Protein AF-0000000073390635 (afdb_homodimer)

Radius of gyration: 21.92 Å; Cα contacts (8 Å, |Δi|>4): 465; chains: 2; bounding box: 68×62×37 Å

Nearest PDB structures (foldseek):
  2im8-assembly2_B  TM=3.979E-01  e=4.692E+00  Bacillus subtilis

Organism: Paracidovorax avenae (strain ATCC 19860 / DSM 7227 / CCUG 15838 / JCM 20985 / LMG 2117 / NCPPB 1011) (NCBI:txid643561)

Structure (mmCIF, N/CA/C/O backbone):
data_AF-0000000073390635-model_v1
#
loop_
_entity.id
_entity.type
_entity.pdbx_description
1 polymer 'Uncharacterized protein'
#
loop_
_atom_site.group_PDB
_atom_site.id
_atom_site.type_symbol
_atom_site.label_atom_id
_atom_site.label_alt_id
_atom_site.label_comp_id
_atom_site.label_asym_id
_atom_site.label_entity_id
_atom_site.label_seq_id
_atom_site.pdbx_PDB_ins_code
_atom_site.Cartn_x
_atom_site.Cartn_y
_atom_site.Cartn_z
_atom_site.occupancy
_atom_site.B_iso_or_equiv
_atom_site.auth_seq_id
_atom_site.auth_comp_id
_atom_site.auth_asym_id
_atom_site.auth_atom_id
_atom_site.pdbx_PDB_model_num
ATOM 1 N N . MET A 1 1 ? 14.531 24.469 -9.617 1 40.81 1 MET A N 1
ATOM 2 C CA . MET A 1 1 ? 14.922 25.719 -8.977 1 40.81 1 MET A CA 1
ATOM 3 C C . MET A 1 1 ? 13.867 26.188 -7.98 1 40.81 1 MET A C 1
ATOM 5 O O . MET A 1 1 ? 12.664 26.062 -8.242 1 40.81 1 MET A O 1
ATOM 9 N N . PRO A 1 2 ? 14.242 26.344 -6.695 1 51.72 2 PRO A N 1
ATOM 10 C CA . PRO A 1 2 ? 13.203 26.844 -5.789 1 51.72 2 PRO A CA 1
ATOM 11 C C . PRO A 1 2 ? 12.469 28.062 -6.355 1 51.72 2 PRO A C 1
ATOM 13 O O . PRO A 1 2 ? 13.008 28.766 -7.207 1 51.72 2 PRO A O 1
ATOM 16 N N . PRO A 1 3 ? 11.297 28.078 -6.262 1 53.25 3 PRO A N 1
ATOM 17 C CA . PRO A 1 3 ? 10.711 29.359 -6.645 1 53.25 3 PRO A CA 1
ATOM 18 C C . PRO A 1 3 ? 11.539 30.562 -6.172 1 53.25 3 PRO A C 1
ATOM 20 O O . PRO A 1 3 ? 12.219 30.469 -5.148 1 53.25 3 PRO A O 1
ATOM 23 N N . PRO A 1 4 ? 11.906 31.453 -6.941 1 57.09 4 PRO A N 1
ATOM 24 C CA . PRO A 1 4 ? 12.789 32.625 -6.742 1 57.09 4 PRO A CA 1
ATOM 25 C C . PRO A 1 4 ? 12.703 33.188 -5.328 1 57.09 4 PRO A C 1
ATOM 27 O O . PRO A 1 4 ? 13.68 33.75 -4.828 1 57.09 4 PRO A O 1
ATOM 30 N N . GLY A 1 5 ? 11.625 32.938 -4.59 1 57.81 5 GLY A N 1
ATOM 31 C CA . GLY A 1 5 ? 11.445 33.594 -3.299 1 57.81 5 GLY A CA 1
ATOM 32 C C . GLY A 1 5 ? 11.781 32.688 -2.129 1 57.81 5 GLY A C 1
ATOM 33 O O . GLY A 1 5 ? 11.727 33.125 -0.974 1 57.81 5 GLY A O 1
ATOM 34 N N . GLN A 1 6 ? 12.109 31.484 -2.439 1 71.56 6 GLN A N 1
ATOM 35 C CA . GLN A 1 6 ? 12.312 30.672 -1.244 1 71.56 6 GLN A CA 1
ATOM 36 C C . GLN A 1 6 ? 13.797 30.578 -0.886 1 71.56 6 GLN A C 1
ATOM 38 O O . GLN A 1 6 ? 14.633 30.312 -1.751 1 71.56 6 GLN A O 1
ATOM 43 N N . SER A 1 7 ? 14.219 31.188 0.222 1 88.88 7 SER A N 1
ATOM 44 C CA . SER A 1 7 ? 15.57 31.141 0.772 1 88.88 7 SER A CA 1
ATOM 45 C C . SER A 1 7 ? 16.078 29.703 0.879 1 88.88 7 SER A C 1
ATOM 47 O O . SER A 1 7 ? 15.289 28.781 1.116 1 88.88 7 SER A O 1
ATOM 49 N N . MET A 1 8 ? 17.391 29.5 0.38 1 92.69 8 MET A N 1
ATOM 50 C CA . MET A 1 8 ? 18.031 28.188 0.453 1 92.69 8 MET A CA 1
ATOM 51 C C . MET A 1 8 ? 18.891 28.078 1.706 1 92.69 8 MET A C 1
ATOM 53 O O . MET A 1 8 ? 19.547 29.031 2.107 1 92.69 8 MET A O 1
ATOM 57 N N . GLU A 1 9 ? 18.875 26.938 2.406 1 94.94 9 GLU A N 1
ATOM 58 C CA . GLU A 1 9 ? 19.641 26.656 3.617 1 94.94 9 GLU A CA 1
ATOM 59 C C . GLU A 1 9 ? 20.625 25.516 3.393 1 94.94 9 GLU A C 1
ATOM 61 O O . GLU A 1 9 ? 20.312 24.531 2.719 1 94.94 9 GLU A O 1
ATOM 66 N N . PRO A 1 10 ? 21.844 25.734 3.936 1 94.56 10 PRO A N 1
ATOM 67 C CA . PRO A 1 10 ? 22.812 24.641 3.828 1 94.56 10 PRO A CA 1
ATOM 68 C C . PRO A 1 10 ? 22.484 23.453 4.742 1 94.56 10 PRO A C 1
ATOM 70 O O . PRO A 1 10 ? 22.141 23.656 5.91 1 94.56 10 PRO A O 1
ATOM 73 N N . LEU A 1 11 ? 22.453 22.266 4.203 1 95.62 11 LEU A N 1
ATOM 74 C CA . LEU A 1 11 ? 22.312 21 4.926 1 95.62 11 LEU A CA 1
ATOM 75 C C . LEU A 1 11 ? 23.516 20.094 4.684 1 95.62 11 LEU A C 1
ATOM 77 O O . LEU A 1 11 ? 23.906 19.875 3.535 1 95.62 11 LEU A O 1
ATOM 81 N N . SER A 1 12 ? 24.188 19.672 5.805 1 94.5 12 SER A N 1
ATOM 82 C CA . SER A 1 12 ? 25.359 18.812 5.676 1 94.5 12 SER A CA 1
ATOM 83 C C . SER A 1 12 ? 25.297 17.641 6.664 1 94.5 12 SER A C 1
ATOM 85 O O . SER A 1 12 ? 24.75 17.781 7.758 1 94.5 12 SER A O 1
ATOM 87 N N . ALA A 1 13 ? 25.734 16.547 6.176 1 95 13 ALA A N 1
ATOM 88 C CA . ALA A 1 13 ? 25.812 15.359 7.023 1 95 13 ALA A CA 1
ATOM 89 C C . ALA A 1 13 ? 26.922 14.43 6.555 1 95 13 ALA A C 1
ATOM 91 O O . ALA A 1 13 ? 27.312 14.453 5.383 1 95 13 ALA A O 1
ATOM 92 N N . ARG A 1 14 ? 27.594 13.781 7.574 1 93.94 14 ARG A N 1
ATOM 93 C CA . ARG A 1 14 ? 28.453 12.664 7.219 1 93.94 14 ARG A CA 1
ATOM 94 C C . ARG A 1 14 ? 27.672 11.352 7.199 1 93.94 14 ARG A C 1
ATOM 96 O O . ARG A 1 14 ? 26.969 11.031 8.156 1 93.94 14 ARG A O 1
ATOM 103 N N . ILE A 1 15 ? 27.734 10.68 5.984 1 94.62 15 ILE A N 1
ATOM 104 C CA . ILE A 1 15 ? 26.984 9.438 5.844 1 94.62 15 ILE A CA 1
ATOM 105 C C . ILE A 1 15 ? 27.938 8.297 5.488 1 94.62 15 ILE A C 1
ATOM 107 O O . ILE A 1 15 ? 29.031 8.531 4.973 1 94.62 15 ILE A O 1
ATOM 111 N N . PRO A 1 16 ? 27.562 7.105 5.844 1 92.88 16 PRO A N 1
ATOM 112 C CA . PRO A 1 16 ? 28.406 5.965 5.457 1 92.88 16 PRO A CA 1
ATOM 113 C C . PRO A 1 16 ? 28.719 5.941 3.963 1 92.88 16 PRO A C 1
ATOM 115 O O . PRO A 1 16 ? 27.844 6.262 3.143 1 92.88 16 PRO A O 1
ATOM 118 N N . SER A 1 17 ? 29.938 5.449 3.576 1 94 17 SER A N 1
ATOM 119 C CA . SER A 1 17 ? 30.422 5.453 2.197 1 94 17 SER A CA 1
ATOM 120 C C . SER A 1 17 ? 29.5 4.629 1.295 1 94 17 SER A C 1
ATOM 122 O O . SER A 1 17 ? 29.281 4.988 0.139 1 94 17 SER A O 1
ATOM 124 N N . ASP A 1 18 ? 29.062 3.58 1.82 1 92.06 18 ASP A N 1
ATOM 125 C CA . ASP A 1 18 ? 28.188 2.729 1.015 1 92.06 18 ASP A CA 1
ATOM 126 C C . ASP A 1 18 ? 26.875 3.43 0.702 1 92.06 18 ASP A C 1
ATOM 128 O O . ASP A 1 18 ? 26.312 3.271 -0.39 1 92.06 18 ASP A O 1
ATOM 132 N N . LEU A 1 19 ? 26.391 4.242 1.611 1 92.44 19 LEU A N 1
ATOM 133 C CA . LEU A 1 19 ? 25.156 5.012 1.404 1 92.44 19 LEU A CA 1
ATOM 134 C C . LEU A 1 19 ? 25.391 6.129 0.392 1 92.44 19 LEU A C 1
ATOM 136 O O . LEU A 1 19 ? 24.531 6.379 -0.459 1 92.44 19 LEU A O 1
ATOM 140 N N . TYR A 1 20 ? 26.547 6.684 0.54 1 94.38 20 TYR A N 1
ATOM 141 C CA . TYR A 1 20 ? 26.922 7.734 -0.402 1 94.38 20 TYR A CA 1
ATOM 142 C C . TYR A 1 20 ? 26.969 7.199 -1.828 1 94.38 20 TYR A C 1
ATOM 144 O O . TYR A 1 20 ? 26.422 7.816 -2.746 1 94.38 20 TYR A O 1
ATOM 152 N N . LEU A 1 21 ? 27.562 6.059 -2.004 1 93.94 21 LEU A N 1
ATOM 153 C CA . LEU A 1 21 ? 27.672 5.434 -3.314 1 93.94 21 LEU A CA 1
ATOM 154 C C . LEU A 1 21 ? 26.312 4.992 -3.836 1 93.94 21 LEU A C 1
ATOM 156 O O . LEU A 1 21 ? 26.031 5.129 -5.027 1 93.94 21 LEU A O 1
ATOM 160 N N . TRP A 1 22 ? 25.531 4.465 -2.949 1 92.94 22 TRP A N 1
ATOM 161 C CA . TRP A 1 22 ? 24.172 4.059 -3.312 1 92.94 22 TRP A CA 1
ATOM 162 C C . TRP A 1 22 ? 23.375 5.238 -3.848 1 92.94 22 TRP A C 1
ATOM 164 O O . TRP A 1 22 ? 22.734 5.141 -4.898 1 92.94 22 TRP A O 1
ATOM 174 N N . LEU A 1 23 ? 23.438 6.375 -3.15 1 93.69 23 LEU A N 1
ATOM 175 C CA . LEU A 1 23 ? 22.734 7.578 -3.572 1 93.69 23 LEU A CA 1
ATOM 176 C C . LEU A 1 23 ? 23.219 8.031 -4.949 1 93.69 23 LEU A C 1
ATOM 178 O O . LEU A 1 23 ? 22.406 8.438 -5.789 1 93.69 23 LEU A O 1
ATOM 182 N N . ALA A 1 24 ? 24.5 7.875 -5.176 1 93.88 24 ALA A N 1
ATOM 183 C CA . ALA A 1 24 ? 25.094 8.289 -6.445 1 93.88 24 ALA A CA 1
ATOM 184 C C . ALA A 1 24 ? 24.547 7.461 -7.605 1 93.88 24 ALA A C 1
ATOM 186 O O . ALA A 1 24 ? 24.422 7.961 -8.727 1 93.88 24 ALA A O 1
ATOM 187 N N . ARG A 1 25 ? 24.188 6.266 -7.289 1 91.56 25 ARG A N 1
ATOM 188 C CA . ARG A 1 25 ? 23.766 5.344 -8.336 1 91.56 25 ARG A CA 1
ATOM 189 C C . ARG A 1 25 ? 22.25 5.363 -8.5 1 91.56 25 ARG A C 1
ATOM 191 O O . ARG A 1 25 ? 21.719 4.836 -9.484 1 91.56 25 ARG A O 1
ATOM 198 N N . LEU A 1 26 ? 21.594 5.891 -7.531 1 87.75 26 LEU A N 1
ATOM 199 C CA . LEU A 1 26 ? 20.141 5.906 -7.555 1 87.75 26 LEU A CA 1
ATOM 200 C C . LEU A 1 26 ? 19.625 6.812 -8.672 1 87.75 26 LEU A C 1
ATOM 202 O O . LEU A 1 26 ? 19.984 7.988 -8.734 1 87.75 26 LEU A O 1
ATOM 206 N N . PRO A 1 27 ? 18.875 6.23 -9.578 1 83.62 27 PRO A N 1
ATOM 207 C CA . PRO A 1 27 ? 18.25 7.102 -10.578 1 83.62 27 PRO A CA 1
ATOM 208 C C . PRO A 1 27 ? 17.141 7.961 -9.992 1 83.62 27 PRO A C 1
ATOM 210 O O . PRO A 1 27 ? 16.188 7.434 -9.398 1 83.62 27 PRO A O 1
ATOM 213 N N . VAL A 1 28 ? 17.281 9.234 -10 1 83.75 28 VAL A N 1
ATOM 214 C CA . VAL A 1 28 ? 16.266 10.195 -9.562 1 83.75 28 VAL A CA 1
ATOM 215 C C . VAL A 1 28 ? 15.992 11.203 -10.68 1 83.75 28 VAL A C 1
ATOM 217 O O . VAL A 1 28 ? 16.906 11.883 -11.148 1 83.75 28 VAL A O 1
ATOM 220 N N . GLU A 1 29 ? 14.742 11.164 -11.094 1 77.06 29 GLU A N 1
ATOM 221 C CA . GLU A 1 29 ? 14.367 12.07 -12.172 1 77.06 29 GLU A CA 1
ATOM 222 C C . GLU A 1 29 ? 14.68 13.516 -11.812 1 77.06 29 GLU A C 1
ATOM 224 O O . GLU A 1 29 ? 14.32 13.984 -10.727 1 77.06 29 GLU A O 1
ATOM 229 N N . GLY A 1 30 ? 15.422 14.266 -12.656 1 79.31 30 GLY A N 1
ATOM 230 C CA . GLY A 1 30 ? 15.719 15.672 -12.469 1 79.31 30 GLY A CA 1
ATOM 231 C C . GLY A 1 30 ? 16.938 15.914 -11.609 1 79.31 30 GLY A C 1
ATOM 232 O O . GLY A 1 30 ? 17.219 17.047 -11.219 1 79.31 30 GLY A O 1
ATOM 233 N N . ALA A 1 31 ? 17.641 14.805 -11.242 1 89.44 31 ALA A N 1
ATOM 234 C CA . ALA A 1 31 ? 18.781 14.977 -10.359 1 89.44 31 ALA A CA 1
ATOM 235 C C . ALA A 1 31 ? 19.969 14.125 -10.828 1 89.44 31 ALA A C 1
ATOM 237 O O . ALA A 1 31 ? 19.797 12.945 -11.133 1 89.44 31 ALA A O 1
ATOM 238 N N . THR A 1 32 ? 21.172 14.734 -10.875 1 90.5 32 THR A N 1
ATOM 239 C CA . THR A 1 32 ? 22.359 14.016 -11.305 1 90.5 32 THR A CA 1
ATOM 240 C C . THR A 1 32 ? 23.375 13.906 -10.164 1 90.5 32 THR A C 1
ATOM 242 O O . THR A 1 32 ? 23.984 12.852 -9.961 1 90.5 32 THR A O 1
ATOM 245 N N . THR A 1 33 ? 23.531 14.992 -9.398 1 93.75 33 THR A N 1
ATOM 246 C CA . THR A 1 33 ? 24.484 14.977 -8.289 1 93.75 33 THR A CA 1
ATOM 247 C C . THR A 1 33 ? 23.828 14.461 -7.016 1 93.75 33 THR A C 1
ATOM 249 O O . THR A 1 33 ? 22.594 14.484 -6.895 1 93.75 33 THR A O 1
ATOM 252 N N . ASN A 1 34 ? 24.625 14.008 -6.129 1 94.5 34 ASN A N 1
ATOM 253 C CA . ASN A 1 34 ? 24.094 13.555 -4.844 1 94.5 34 ASN A CA 1
ATOM 254 C C . ASN A 1 34 ? 23.359 14.68 -4.121 1 94.5 34 ASN A C 1
ATOM 256 O O . ASN A 1 34 ? 22.359 14.438 -3.443 1 94.5 34 ASN A O 1
ATOM 260 N N . SER A 1 35 ? 23.828 15.906 -4.281 1 92.88 35 SER A N 1
ATOM 261 C CA . SER A 1 35 ? 23.172 17.062 -3.668 1 92.88 35 SER A CA 1
ATOM 262 C C . SER A 1 35 ? 21.781 17.297 -4.27 1 92.88 35 SER A C 1
ATOM 264 O O . SER A 1 35 ? 20.828 17.562 -3.545 1 92.88 35 SER A O 1
ATOM 266 N N . ASP A 1 36 ? 21.688 17.125 -5.559 1 93.44 36 ASP A N 1
ATOM 267 C CA . ASP A 1 36 ? 20.406 17.25 -6.246 1 93.44 36 ASP A CA 1
ATOM 268 C C . ASP A 1 36 ? 19.438 16.141 -5.848 1 93.44 36 ASP A C 1
ATOM 270 O O . ASP A 1 36 ? 18.266 16.391 -5.594 1 93.44 36 ASP A O 1
ATOM 274 N N . LYS A 1 37 ? 19.984 14.922 -5.789 1 93.69 37 LYS A N 1
ATOM 275 C CA . LYS A 1 37 ? 19.156 13.773 -5.422 1 93.69 37 LYS A CA 1
ATOM 276 C C . LYS A 1 37 ? 18.609 13.922 -4.008 1 93.69 37 LYS A C 1
ATOM 278 O O . LYS A 1 37 ? 17.438 13.625 -3.758 1 93.69 37 LYS A O 1
ATOM 283 N N . LEU A 1 38 ? 19.375 14.414 -3.191 1 93.44 38 LEU A N 1
ATOM 284 C CA . LEU A 1 38 ? 18.953 14.641 -1.812 1 93.44 38 LEU A CA 1
ATOM 285 C C . LEU A 1 38 ? 17.797 15.641 -1.753 1 93.44 38 LEU A C 1
ATOM 287 O O . LEU A 1 38 ? 16.812 15.414 -1.063 1 93.44 38 LEU A O 1
ATOM 291 N N . ARG A 1 39 ? 17.953 16.766 -2.451 1 91 39 ARG A N 1
ATOM 292 C CA . ARG A 1 39 ? 16.922 17.797 -2.477 1 91 39 ARG A CA 1
ATOM 293 C C . ARG A 1 39 ? 15.602 17.234 -2.982 1 91 39 ARG A C 1
ATOM 295 O O . ARG A 1 39 ? 14.555 17.453 -2.367 1 91 39 ARG A O 1
ATOM 302 N N . VAL A 1 40 ? 15.68 16.469 -4.012 1 88.25 40 VAL A N 1
ATOM 303 C CA . VAL A 1 40 ? 14.469 15.898 -4.602 1 88.25 40 VAL A CA 1
ATOM 304 C C . VAL A 1 40 ? 13.852 14.891 -3.639 1 88.25 40 VAL A C 1
ATOM 306 O O . VAL A 1 40 ? 12.641 14.922 -3.393 1 88.25 40 VAL A O 1
ATOM 309 N N . LEU A 1 41 ? 14.664 14.008 -3.006 1 88.38 41 LEU A N 1
ATOM 310 C CA . LEU A 1 41 ? 14.18 12.961 -2.111 1 88.38 41 LEU A CA 1
ATOM 311 C C . LEU A 1 41 ? 13.562 13.562 -0.856 1 88.38 41 LEU A C 1
ATOM 313 O O . LEU A 1 41 ? 12.508 13.109 -0.401 1 88.38 41 LEU A O 1
ATOM 317 N N . LEU A 1 42 ? 14.188 14.602 -0.356 1 90.56 42 LEU A N 1
ATOM 318 C CA . LEU A 1 42 ? 13.641 15.258 0.826 1 90.56 42 LEU A CA 1
ATOM 319 C C . LEU A 1 42 ? 12.328 15.969 0.495 1 90.56 42 LEU A C 1
ATOM 321 O O . LEU A 1 42 ? 11.398 15.961 1.297 1 90.56 42 LEU A O 1
ATOM 325 N N . GLY A 1 43 ? 12.344 16.625 -0.65 1 85.94 43 GLY A N 1
ATOM 326 C CA . GLY A 1 43 ? 11.109 17.234 -1.093 1 85.94 43 GLY A CA 1
ATOM 327 C C . GLY A 1 43 ? 9.961 16.25 -1.229 1 85.94 43 GLY A C 1
ATOM 328 O O . GLY A 1 43 ? 8.836 16.547 -0.817 1 85.94 43 GLY A O 1
ATOM 329 N N . GLN A 1 44 ? 10.281 15.086 -1.776 1 80.25 44 GLN A N 1
ATOM 330 C CA . GLN A 1 44 ? 9.281 14.031 -1.92 1 80.25 44 GLN A CA 1
ATOM 331 C C . GLN A 1 44 ? 8.805 13.539 -0.557 1 80.25 44 GLN A C 1
ATOM 333 O O . GLN A 1 44 ? 7.613 13.328 -0.346 1 80.25 44 GLN A O 1
ATOM 338 N N . LEU A 1 45 ? 9.711 13.375 0.266 1 83.12 45 LEU A N 1
ATOM 339 C CA . LEU A 1 45 ? 9.383 12.906 1.609 1 83.12 45 LEU A CA 1
ATOM 340 C C . LEU A 1 45 ? 8.477 13.906 2.324 1 83.12 45 LEU A C 1
ATOM 342 O O . LEU A 1 45 ? 7.512 13.516 2.986 1 83.12 45 LEU A O 1
ATOM 346 N N . LYS A 1 46 ? 8.75 15.164 2.168 1 83 46 LYS A N 1
ATOM 347 C CA . LYS A 1 46 ? 7.922 16.203 2.777 1 83 46 LYS A CA 1
ATOM 348 C C . LYS A 1 46 ? 6.5 16.172 2.215 1 83 46 LYS A C 1
ATOM 350 O O . LYS A 1 46 ? 5.527 16.25 2.969 1 83 46 LYS A O 1
ATOM 355 N N . ARG A 1 47 ? 6.441 16.078 0.959 1 78.38 47 ARG A N 1
ATOM 356 C CA . ARG A 1 47 ? 5.129 16.047 0.324 1 78.38 47 ARG A CA 1
ATOM 357 C C . ARG A 1 47 ? 4.324 14.836 0.808 1 78.38 47 ARG A C 1
ATOM 359 O O . ARG A 1 47 ? 3.115 14.945 1.027 1 78.38 47 ARG A O 1
ATOM 366 N N . GLN A 1 48 ? 5.02 13.789 0.917 1 73.62 48 GLN A N 1
ATOM 367 C CA . GLN A 1 48 ? 4.371 12.586 1.424 1 73.62 48 GLN A CA 1
ATOM 368 C C . GLN A 1 48 ? 3.867 12.789 2.85 1 73.62 48 GLN A C 1
ATOM 370 O O . GLN A 1 48 ? 2.738 12.422 3.174 1 73.62 48 GLN A O 1
ATOM 375 N N . HIS A 1 49 ? 4.688 13.312 3.604 1 74.25 49 HIS A N 1
ATOM 376 C CA . HIS A 1 49 ? 4.355 13.508 5.008 1 74.25 49 HIS A CA 1
ATOM 377 C C . HIS A 1 49 ? 3.234 14.531 5.172 1 74.25 49 HIS A C 1
ATOM 379 O O . HIS A 1 49 ? 2.355 14.367 6.02 1 74.25 49 HIS A O 1
ATOM 385 N N . ASP A 1 50 ? 3.273 15.539 4.383 1 73.88 50 ASP A N 1
ATOM 386 C CA . ASP A 1 50 ? 2.312 16.625 4.535 1 73.88 50 ASP A CA 1
ATOM 387 C C . ASP A 1 50 ? 0.996 16.297 3.836 1 73.88 50 ASP A C 1
ATOM 389 O O . ASP A 1 50 ? 0.022 17.047 3.951 1 73.88 50 ASP A O 1
ATOM 393 N N . GLY A 1 51 ? 0.958 15.117 3.34 1 67.12 51 GLY A N 1
ATOM 394 C CA . GLY A 1 51 ? -0.257 14.766 2.621 1 67.12 51 GLY A CA 1
ATOM 395 C C . GLY A 1 51 ? -0.505 15.648 1.41 1 67.12 51 GLY A C 1
ATOM 396 O O . GLY A 1 51 ? -1.647 15.805 0.971 1 67.12 51 GLY A O 1
ATOM 397 N N . GLY A 1 52 ? 0.362 16.297 0.99 1 69.38 52 GLY A N 1
ATOM 398 C CA . GLY A 1 52 ? 0.183 17.281 -0.065 1 69.38 52 GLY A CA 1
ATOM 399 C C . GLY A 1 52 ? 0.3 16.688 -1.457 1 69.38 52 GLY A C 1
ATOM 400 O O . GLY A 1 52 ? 0.414 17.422 -2.441 1 69.38 52 GLY A O 1
ATOM 401 N N . MET A 1 53 ? 0.124 15.469 -1.467 1 79.75 53 MET A N 1
ATOM 402 C CA . MET A 1 53 ? 0.218 14.883 -2.801 1 79.75 53 MET A CA 1
ATOM 403 C C . MET A 1 53 ? -1.166 14.695 -3.414 1 79.75 53 MET A C 1
ATOM 405 O O . MET A 1 53 ? -2.07 14.164 -2.77 1 79.75 53 MET A O 1
ATOM 409 N N . ASP A 1 54 ? -1.316 15.312 -4.648 1 87.5 54 ASP A N 1
ATOM 410 C CA . ASP A 1 54 ? -2.514 14.914 -5.387 1 87.5 54 ASP A CA 1
ATOM 411 C C . ASP A 1 54 ? -2.424 13.461 -5.836 1 87.5 54 ASP A C 1
ATOM 413 O O . ASP A 1 54 ? -1.378 12.828 -5.695 1 87.5 54 ASP A O 1
ATOM 417 N N . TYR A 1 55 ? -3.537 12.961 -6.328 1 91.94 55 TYR A N 1
ATOM 418 C CA . TYR A 1 55 ? -3.598 11.523 -6.582 1 91.94 55 TYR A CA 1
ATOM 419 C C . TYR A 1 55 ? -2.568 11.117 -7.629 1 91.94 55 TYR A C 1
ATOM 421 O O . TYR A 1 55 ? -1.815 10.156 -7.426 1 91.94 55 TYR A O 1
ATOM 429 N N . PRO A 1 56 ? -2.4 11.797 -8.781 1 92.06 56 PRO A N 1
ATOM 430 C CA . PRO A 1 56 ? -1.405 11.383 -9.773 1 92.06 56 PRO A CA 1
ATOM 431 C C . PRO A 1 56 ? 0.014 11.359 -9.211 1 92.06 56 PRO A C 1
ATOM 433 O O . PRO A 1 56 ? 0.771 10.422 -9.477 1 92.06 56 PRO A O 1
ATOM 436 N N . THR A 1 57 ? 0.351 12.312 -8.43 1 86.56 57 THR A N 1
ATOM 437 C CA . THR A 1 57 ? 1.669 12.367 -7.809 1 86.56 57 THR A CA 1
ATOM 438 C C . THR A 1 57 ? 1.847 11.227 -6.809 1 86.56 57 THR A C 1
ATOM 440 O O . THR A 1 57 ? 2.887 10.57 -6.793 1 86.56 57 THR A O 1
ATOM 443 N N . ALA A 1 58 ? 0.775 11.023 -5.949 1 90.62 58 ALA A N 1
ATOM 444 C CA . ALA A 1 58 ? 0.804 9.93 -4.977 1 90.62 58 ALA A CA 1
ATOM 445 C C . ALA A 1 58 ? 0.947 8.578 -5.672 1 90.62 58 ALA A C 1
ATOM 447 O O . ALA A 1 58 ? 1.672 7.703 -5.195 1 90.62 58 ALA A O 1
ATOM 448 N N . HIS A 1 59 ? 0.293 8.461 -6.82 1 93.31 59 HIS A N 1
ATOM 449 C CA . HIS A 1 59 ? 0.35 7.199 -7.547 1 93.31 59 HIS A CA 1
ATOM 450 C C . HIS A 1 59 ? 1.74 6.961 -8.125 1 93.31 59 HIS A C 1
ATOM 452 O O . HIS A 1 59 ? 2.262 5.844 -8.055 1 93.31 59 HIS A O 1
ATOM 458 N N . ALA A 1 60 ? 2.35 7.949 -8.672 1 86.94 60 ALA A N 1
ATOM 459 C CA . ALA A 1 60 ? 3.719 7.832 -9.172 1 86.94 60 ALA A CA 1
ATOM 460 C C . ALA A 1 60 ? 4.68 7.465 -8.039 1 86.94 60 ALA A C 1
ATOM 462 O O . ALA A 1 60 ? 5.551 6.609 -8.219 1 86.94 60 ALA A O 1
ATOM 463 N N . TRP A 1 61 ? 4.523 8.102 -6.949 1 84.25 61 TRP A N 1
ATOM 464 C CA . TRP A 1 61 ? 5.332 7.816 -5.77 1 84.25 61 TRP A CA 1
ATOM 465 C C . TRP A 1 61 ? 5.145 6.371 -5.312 1 84.25 61 TRP A C 1
ATOM 467 O O . TRP A 1 61 ? 6.121 5.676 -5.02 1 84.25 61 TRP A O 1
ATOM 477 N N . ALA A 1 62 ? 3.857 5.938 -5.215 1 90.75 62 ALA A N 1
ATOM 478 C CA . ALA A 1 62 ? 3.549 4.562 -4.828 1 90.75 62 ALA A CA 1
ATOM 479 C C . ALA A 1 62 ? 4.168 3.568 -5.805 1 90.75 62 ALA A C 1
ATOM 481 O O . ALA A 1 62 ? 4.637 2.5 -5.402 1 90.75 62 ALA A O 1
ATOM 482 N N . ARG A 1 63 ? 4.152 3.934 -7.059 1 90.75 63 ARG A N 1
ATOM 483 C CA . ARG A 1 63 ? 4.793 3.086 -8.062 1 90.75 63 ARG A CA 1
ATOM 484 C C . ARG A 1 63 ? 6.289 2.967 -7.797 1 90.75 63 ARG A C 1
ATOM 486 O O . ARG A 1 63 ? 6.871 1.89 -7.957 1 90.75 63 ARG A O 1
ATOM 493 N N . ASP A 1 64 ? 6.859 4.02 -7.406 1 83.25 64 ASP A N 1
ATOM 494 C CA . ASP A 1 64 ? 8.281 4.004 -7.086 1 83.25 64 ASP A CA 1
ATOM 495 C C . ASP A 1 64 ? 8.562 3.115 -5.879 1 83.25 64 ASP A C 1
ATOM 497 O O . ASP A 1 64 ? 9.547 2.371 -5.863 1 83.25 64 ASP A O 1
ATOM 501 N N . ILE A 1 65 ? 7.719 3.215 -4.922 1 84.81 65 ILE A N 1
ATOM 502 C CA . ILE A 1 65 ? 7.867 2.441 -3.691 1 84.81 65 ILE A CA 1
ATOM 503 C C . ILE A 1 65 ? 7.812 0.949 -4.012 1 84.81 65 ILE A C 1
ATOM 505 O O . ILE A 1 65 ? 8.578 0.16 -3.451 1 84.81 65 ILE A O 1
ATOM 509 N N . THR A 1 66 ? 6.957 0.587 -4.965 1 90.5 66 THR A N 1
ATOM 510 C CA . THR A 1 66 ? 6.742 -0.829 -5.238 1 90.5 66 THR A CA 1
ATOM 511 C C . THR A 1 66 ? 7.582 -1.284 -6.426 1 90.5 66 THR A C 1
ATOM 513 O O . THR A 1 66 ? 7.469 -2.428 -6.875 1 90.5 66 THR A O 1
ATOM 516 N N . ALA A 1 67 ? 8.398 -0.449 -6.914 1 87.31 67 ALA A N 1
ATOM 517 C CA . ALA A 1 67 ? 9.141 -0.707 -8.148 1 87.31 67 ALA A CA 1
ATOM 518 C C . ALA A 1 67 ? 10.094 -1.889 -7.98 1 87.31 67 ALA A C 1
ATOM 520 O O . ALA A 1 67 ? 10.242 -2.705 -8.891 1 87.31 67 ALA A O 1
ATOM 521 N N . THR A 1 68 ? 10.734 -1.939 -6.875 1 84.25 68 THR A N 1
ATOM 522 C CA . THR A 1 68 ? 11.695 -3.016 -6.656 1 84.25 68 THR A CA 1
ATOM 523 C C . THR A 1 68 ? 11.016 -4.379 -6.785 1 84.25 68 THR A C 1
ATOM 525 O O . THR A 1 68 ? 11.539 -5.273 -7.453 1 84.25 68 THR A O 1
ATOM 528 N N . ALA A 1 69 ? 9.898 -4.516 -6.156 1 88.19 69 ALA A N 1
ATOM 529 C CA . ALA A 1 69 ? 9.164 -5.773 -6.23 1 88.19 69 ALA A CA 1
ATOM 530 C C . ALA A 1 69 ? 8.688 -6.043 -7.656 1 88.19 69 ALA A C 1
ATOM 532 O O . ALA A 1 69 ? 8.781 -7.172 -8.148 1 88.19 69 ALA A O 1
ATOM 533 N N . ARG A 1 70 ? 8.195 -5.012 -8.336 1 91 70 ARG A N 1
ATOM 534 C CA . ARG A 1 70 ? 7.707 -5.164 -9.703 1 91 70 ARG A CA 1
ATOM 535 C C . ARG A 1 70 ? 8.836 -5.555 -10.648 1 91 70 ARG A C 1
ATOM 537 O O . ARG A 1 70 ? 8.672 -6.441 -11.484 1 91 70 ARG A O 1
ATOM 544 N N . ASN A 1 71 ? 9.953 -4.91 -10.484 1 88.44 71 ASN A N 1
ATOM 545 C CA . ASN A 1 71 ? 11.109 -5.223 -11.312 1 88.44 71 ASN A CA 1
ATOM 546 C C . ASN A 1 71 ? 11.617 -6.641 -11.062 1 88.44 71 ASN A C 1
ATOM 548 O O . ASN A 1 71 ? 12.023 -7.34 -11.992 1 88.44 71 ASN A O 1
ATOM 552 N N . ALA A 1 72 ? 11.602 -6.965 -9.82 1 85.31 72 ALA A N 1
ATOM 553 C CA . ALA A 1 72 ? 12.016 -8.32 -9.469 1 85.31 72 ALA A CA 1
ATOM 554 C C . ALA A 1 72 ? 11.094 -9.359 -10.109 1 85.31 72 ALA A C 1
ATOM 556 O O . ALA A 1 72 ? 11.562 -10.398 -10.578 1 85.31 72 ALA A O 1
ATOM 557 N N . LEU A 1 73 ? 9.875 -9.094 -10.117 1 88 73 LEU A N 1
ATOM 558 C CA . LEU A 1 73 ? 8.906 -9.984 -10.75 1 88 73 LEU A CA 1
ATOM 559 C C . LEU A 1 73 ? 9.172 -10.094 -12.242 1 88 73 LEU A C 1
ATOM 561 O O . LEU A 1 73 ? 9.133 -11.195 -12.805 1 88 73 LEU A O 1
ATOM 565 N N . VAL A 1 74 ? 9.383 -8.969 -12.891 1 88.62 74 VAL A N 1
ATOM 566 C CA . VAL A 1 74 ? 9.664 -8.953 -14.32 1 88.62 74 VAL A CA 1
ATOM 567 C C . VAL A 1 74 ? 10.891 -9.812 -14.617 1 88.62 74 VAL A C 1
ATOM 569 O O . VAL A 1 74 ? 10.898 -10.602 -15.562 1 88.62 74 VAL A O 1
ATOM 572 N N . ARG A 1 75 ? 11.859 -9.703 -13.82 1 87.56 75 ARG A N 1
ATOM 573 C CA . ARG A 1 75 ? 13.078 -10.484 -13.992 1 87.56 75 ARG A CA 1
ATOM 574 C C . ARG A 1 75 ? 12.805 -11.977 -13.797 1 87.56 75 ARG A C 1
ATOM 576 O O . ARG A 1 75 ? 13.258 -12.805 -14.594 1 87.56 75 ARG A O 1
ATOM 583 N N . ALA A 1 76 ? 12.148 -12.242 -12.719 1 83.75 76 ALA A N 1
ATOM 584 C CA . ALA A 1 76 ? 11.812 -13.641 -12.438 1 83.75 76 ALA A CA 1
ATOM 585 C C . ALA A 1 76 ? 11.023 -14.25 -13.586 1 83.75 76 ALA A C 1
ATOM 587 O O . ALA A 1 76 ? 11.234 -15.414 -13.945 1 83.75 76 ALA A O 1
ATOM 588 N N . GLU A 1 77 ? 10.086 -13.508 -14.164 1 87.19 77 GLU A N 1
ATOM 589 C CA . GLU A 1 77 ? 9.289 -13.961 -15.297 1 87.19 77 GLU A CA 1
ATOM 590 C C . GLU A 1 77 ? 10.156 -14.203 -16.531 1 87.19 77 GLU A C 1
ATOM 592 O O . GLU A 1 77 ? 9.953 -15.172 -17.266 1 87.19 77 GLU A O 1
ATOM 597 N N . ALA A 1 78 ? 11.031 -13.336 -16.75 1 86.25 78 ALA A N 1
ATOM 598 C CA . ALA A 1 78 ? 11.93 -13.461 -17.891 1 86.25 78 ALA A CA 1
ATOM 599 C C . ALA A 1 78 ? 12.773 -14.727 -17.797 1 86.25 78 ALA A C 1
ATOM 601 O O . ALA A 1 78 ? 13.047 -15.383 -18.797 1 86.25 78 ALA A O 1
ATOM 602 N N . GLU A 1 79 ? 13.086 -15.094 -16.641 1 84.75 79 GLU A N 1
ATOM 603 C CA . GLU A 1 79 ? 13.953 -16.25 -16.422 1 84.75 79 GLU A CA 1
ATOM 604 C C . 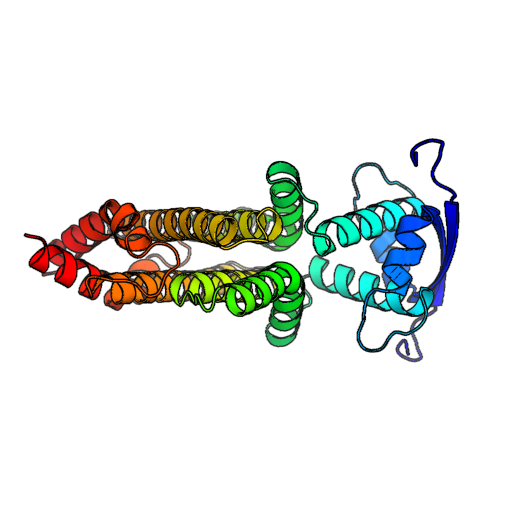GLU A 1 79 ? 13.172 -17.547 -16.484 1 84.75 79 GLU A C 1
ATOM 606 O O . GLU A 1 79 ? 13.711 -18.578 -16.875 1 84.75 79 GLU A O 1
ATOM 611 N N . THR A 1 80 ? 11.961 -17.531 -16.094 1 81.38 80 THR A N 1
ATOM 612 C CA . THR A 1 80 ? 11.211 -18.766 -15.961 1 81.38 80 THR A CA 1
ATOM 613 C C . THR A 1 80 ? 10.109 -18.859 -17.016 1 81.38 80 THR A C 1
ATOM 615 O O . THR A 1 80 ? 9.523 -19.922 -17.219 1 81.38 80 THR A O 1
ATOM 618 N N . SER A 1 81 ? 9.797 -17.766 -17.719 1 83.69 81 SER A N 1
ATOM 619 C CA . SER A 1 81 ? 8.703 -17.656 -18.672 1 83.69 81 SER A CA 1
ATOM 620 C C . SER A 1 81 ? 7.355 -17.906 -18.016 1 83.69 81 SER A C 1
ATOM 622 O O . SER A 1 81 ? 6.41 -18.359 -18.656 1 83.69 81 SER A O 1
ATOM 624 N N . ARG A 1 82 ? 7.418 -17.844 -16.672 1 87.25 82 ARG A N 1
ATOM 625 C CA . ARG A 1 82 ? 6.168 -17.953 -15.93 1 87.25 82 ARG A CA 1
ATOM 626 C C . ARG A 1 82 ? 5.621 -16.578 -15.57 1 87.25 82 ARG A C 1
ATOM 628 O O . ARG A 1 82 ? 6.367 -15.703 -15.141 1 87.25 82 ARG A O 1
ATOM 635 N N . HIS A 1 83 ? 4.336 -16.359 -15.836 1 89.56 83 HIS A N 1
ATOM 636 C CA . HIS A 1 83 ? 3.643 -15.109 -15.594 1 89.56 83 HIS A CA 1
ATOM 637 C C . HIS A 1 83 ? 2.455 -15.312 -14.656 1 89.56 83 HIS A C 1
ATOM 639 O O . HIS A 1 83 ? 1.782 -16.344 -14.711 1 89.56 83 HIS A O 1
ATOM 645 N N . SER A 1 84 ? 2.273 -14.398 -13.766 1 94.19 84 SER A N 1
ATOM 646 C CA . SER A 1 84 ? 1.133 -14.469 -12.859 1 94.19 84 SER A CA 1
ATOM 647 C C . SER A 1 84 ? 0.251 -13.234 -12.984 1 94.19 84 SER A C 1
ATOM 649 O O . SER A 1 84 ? 0.647 -12.133 -12.578 1 94.19 84 SER A O 1
ATOM 651 N N . GLU A 1 85 ? -0.934 -13.383 -13.531 1 94.31 85 GLU A N 1
ATOM 652 C CA . GLU A 1 85 ? -1.934 -12.32 -13.531 1 94.31 85 GLU A CA 1
ATOM 653 C C . GLU A 1 85 ? -2.396 -12 -12.117 1 94.31 85 GLU A C 1
ATOM 655 O O . GLU A 1 85 ? -2.695 -10.844 -11.805 1 94.31 85 GLU A O 1
ATOM 660 N N . VAL A 1 86 ? -2.424 -13.031 -11.312 1 96.5 86 VAL A N 1
ATOM 661 C CA . VAL A 1 86 ? -2.852 -12.891 -9.922 1 96.5 86 VAL A CA 1
ATOM 662 C C . VAL A 1 86 ? -1.897 -11.953 -9.18 1 96.5 86 VAL A C 1
ATOM 664 O O . VAL A 1 86 ? -2.33 -10.977 -8.562 1 96.5 86 VAL A O 1
ATOM 667 N N . LEU A 1 87 ? -0.632 -12.211 -9.281 1 96.62 87 LEU A N 1
ATOM 668 C CA . LEU A 1 87 ? 0.35 -11.391 -8.57 1 96.62 87 LEU A CA 1
ATOM 669 C C . LEU A 1 87 ? 0.383 -9.977 -9.133 1 96.62 87 LEU A C 1
ATOM 671 O O . LEU A 1 87 ? 0.553 -9.008 -8.383 1 96.62 87 LEU A O 1
ATOM 675 N N . GLU A 1 88 ? 0.161 -9.797 -10.406 1 95.25 88 GLU A N 1
ATOM 676 C CA . GLU A 1 88 ? 0.093 -8.477 -11.023 1 95.25 88 GLU A CA 1
ATOM 677 C C . GLU A 1 88 ? -1.078 -7.668 -10.461 1 95.25 88 GLU A C 1
ATOM 679 O O . GLU A 1 88 ? -0.928 -6.492 -10.133 1 95.25 88 GLU A O 1
ATOM 684 N N . LEU A 1 89 ? -2.205 -8.336 -10.344 1 96.69 89 LEU A N 1
ATOM 685 C CA . LEU A 1 89 ? -3.398 -7.707 -9.797 1 96.69 89 LEU A CA 1
ATOM 686 C C . LEU A 1 89 ? -3.158 -7.238 -8.367 1 96.69 89 LEU A C 1
ATOM 688 O O . LEU A 1 89 ? -3.557 -6.133 -7.996 1 96.69 89 LEU A O 1
ATOM 692 N N . LEU A 1 90 ? -2.512 -8.078 -7.652 1 98.31 90 LEU A N 1
ATOM 693 C CA . LEU A 1 90 ? -2.252 -7.789 -6.246 1 98.31 90 LEU A CA 1
ATOM 694 C C . LEU A 1 90 ? -1.291 -6.613 -6.105 1 98.31 90 LEU A C 1
ATOM 696 O O . LEU A 1 90 ? -1.519 -5.711 -5.293 1 98.31 90 LEU A O 1
ATOM 700 N N . LEU A 1 91 ? -0.232 -6.574 -6.902 1 97.25 91 LEU A N 1
ATOM 701 C CA . LEU A 1 91 ? 0.748 -5.496 -6.844 1 97.25 91 LEU A CA 1
ATOM 702 C C . LEU A 1 91 ? 0.123 -4.172 -7.27 1 97.25 91 LEU A C 1
ATOM 704 O O . LEU A 1 91 ? 0.376 -3.135 -6.656 1 97.25 91 LEU A O 1
ATOM 708 N N . GLU A 1 92 ? -0.668 -4.234 -8.289 1 97.31 92 GLU A N 1
ATOM 709 C CA . GLU A 1 92 ? -1.382 -3.045 -8.742 1 97.31 92 GLU A CA 1
ATOM 710 C C . GLU A 1 92 ? -2.326 -2.523 -7.66 1 97.31 92 GLU A C 1
ATOM 712 O O . GLU A 1 92 ? -2.414 -1.315 -7.434 1 97.31 92 GLU A O 1
ATOM 717 N N . HIS A 1 93 ? -3.035 -3.412 -7.074 1 98.38 93 HIS A N 1
ATOM 718 C CA . HIS A 1 93 ? -3.951 -3.055 -5.996 1 98.38 93 HIS A CA 1
ATOM 719 C C . HIS A 1 93 ? -3.217 -2.35 -4.859 1 98.38 93 HIS A C 1
ATOM 721 O O . HIS A 1 93 ? -3.662 -1.303 -4.383 1 98.38 93 HIS A O 1
ATOM 727 N N . VAL A 1 94 ? -2.088 -2.887 -4.395 1 98.31 94 VAL A N 1
ATOM 728 C CA . VAL A 1 94 ? -1.317 -2.311 -3.299 1 98.31 94 VAL A CA 1
ATOM 729 C C . VAL A 1 94 ? -0.845 -0.91 -3.678 1 98.31 94 VAL A C 1
ATOM 731 O O . VAL A 1 94 ? -0.988 0.034 -2.896 1 98.31 94 VAL A O 1
ATOM 734 N N . THR A 1 95 ? -0.405 -0.784 -4.91 1 97.06 95 THR A N 1
ATOM 735 C CA . THR A 1 95 ? 0.092 0.497 -5.402 1 97.06 95 THR A CA 1
ATOM 736 C C . THR A 1 95 ? -1.021 1.542 -5.41 1 97.06 95 THR A C 1
ATOM 738 O O . THR A 1 95 ? -0.866 2.625 -4.84 1 97.06 95 THR A O 1
ATOM 741 N N . SER A 1 96 ? -2.121 1.192 -5.969 1 98 96 SER A N 1
ATOM 742 C CA . SER A 1 96 ? -3.238 2.119 -6.121 1 98 96 SER A CA 1
ATOM 743 C C . SER A 1 96 ? -3.855 2.467 -4.77 1 98 96 SER A C 1
ATOM 745 O O . SER A 1 96 ? -4.211 3.621 -4.523 1 98 96 SER A O 1
ATOM 747 N N . SER A 1 97 ? -4 1.479 -3.906 1 98.38 97 SER A N 1
ATOM 748 C CA . SER A 1 97 ? -4.574 1.724 -2.59 1 98.38 97 SER A CA 1
ATOM 749 C C . SER A 1 97 ? -3.684 2.639 -1.757 1 98.38 97 SER A C 1
ATOM 751 O O . SER A 1 97 ? -4.172 3.537 -1.071 1 98.38 97 SER A O 1
ATOM 753 N N . LEU A 1 98 ? -2.369 2.371 -1.836 1 96.31 98 LEU A N 1
ATOM 754 C CA . LEU A 1 98 ? -1.431 3.244 -1.14 1 96.31 98 LEU A CA 1
ATOM 755 C C . LEU A 1 98 ? -1.551 4.68 -1.639 1 96.31 98 LEU A C 1
ATOM 757 O O . LEU A 1 98 ? -1.593 5.617 -0.84 1 96.31 98 LEU A O 1
ATOM 761 N N . ALA A 1 99 ? -1.616 4.824 -2.924 1 95.75 99 ALA A N 1
ATOM 762 C CA . ALA A 1 99 ? -1.763 6.152 -3.512 1 95.75 99 ALA A CA 1
ATOM 763 C C . ALA A 1 99 ? -3.014 6.852 -2.984 1 95.75 99 ALA A C 1
ATOM 765 O O . ALA A 1 99 ? -2.984 8.047 -2.686 1 95.75 99 ALA A O 1
ATOM 766 N N . MET A 1 100 ? -4.129 6.145 -2.877 1 96.62 100 MET A N 1
ATOM 767 C CA . MET A 1 100 ? -5.379 6.699 -2.365 1 96.62 100 MET A CA 1
ATOM 768 C C . MET A 1 100 ? -5.223 7.148 -0.915 1 96.62 100 MET A C 1
ATOM 770 O O . MET A 1 100 ? -5.648 8.242 -0.55 1 96.62 100 MET A O 1
ATOM 774 N N . VAL A 1 101 ? -4.559 6.32 -0.134 1 95.44 101 VAL A N 1
ATOM 775 C CA . VAL A 1 101 ? -4.383 6.609 1.285 1 95.44 101 VAL A CA 1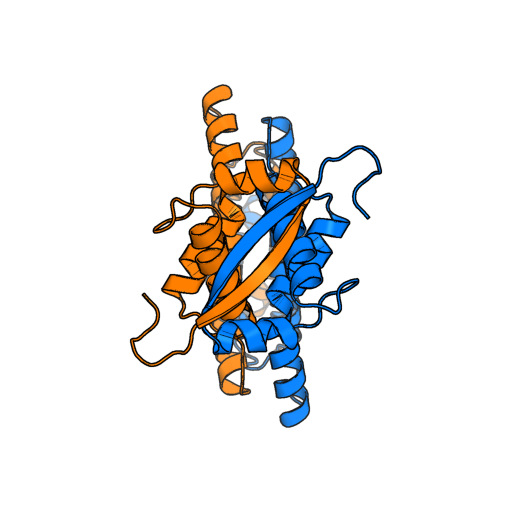
ATOM 776 C C . VAL A 1 101 ? -3.535 7.867 1.454 1 95.44 101 VAL A C 1
ATOM 778 O O . VAL A 1 101 ? -3.85 8.727 2.277 1 95.44 101 VAL A O 1
ATOM 781 N N . ILE A 1 102 ? -2.562 7.965 0.618 1 91.12 102 ILE A N 1
ATOM 782 C CA . ILE A 1 102 ? -1.604 9.062 0.743 1 91.12 102 ILE A CA 1
ATOM 783 C C . ILE A 1 102 ? -2.23 10.352 0.233 1 91.12 102 ILE A C 1
ATOM 785 O O . ILE A 1 102 ? -2 11.43 0.797 1 91.12 102 ILE A O 1
ATOM 789 N N . SER A 1 103 ? -3.025 10.312 -0.756 1 91.81 103 SER A N 1
ATOM 790 C CA . SER A 1 103 ? -3.516 11.516 -1.417 1 91.81 103 SER A CA 1
ATOM 791 C C . SER A 1 103 ? -4.844 11.977 -0.822 1 91.81 103 SER A C 1
ATOM 793 O O . SER A 1 103 ? -5.281 13.102 -1.056 1 91.81 103 SER A O 1
ATOM 795 N N . HIS A 1 104 ? -5.547 11.102 -0.083 1 92.38 104 HIS A N 1
ATOM 796 C CA . HIS A 1 104 ? -6.871 11.445 0.413 1 92.38 104 HIS A CA 1
ATOM 797 C C . HIS A 1 104 ? -6.934 11.359 1.935 1 92.38 104 HIS A C 1
ATOM 799 O O . HIS A 1 104 ? -7.957 10.969 2.498 1 92.38 104 HIS A O 1
ATOM 805 N N . ALA A 1 105 ? -5.773 11.672 2.549 1 86.75 105 ALA A N 1
ATOM 806 C CA . ALA A 1 105 ? -5.82 11.734 4.008 1 86.75 105 ALA A CA 1
ATOM 807 C C . ALA A 1 105 ? -6.969 12.617 4.48 1 86.75 105 ALA A C 1
ATOM 809 O O . ALA A 1 105 ? -7.094 13.766 4.043 1 86.75 105 ALA A O 1
ATOM 810 N N . PRO A 1 106 ? -7.77 12.07 5.375 1 88.44 106 PRO A N 1
ATOM 811 C CA . PRO A 1 106 ? -9.008 12.781 5.691 1 88.44 106 PRO A CA 1
ATOM 812 C C . PRO A 1 106 ? -8.797 13.922 6.688 1 88.44 106 PRO A C 1
ATOM 814 O O . PRO A 1 106 ? -8.023 13.781 7.637 1 88.44 106 PRO A O 1
ATOM 817 N N . HIS A 1 107 ? -9.445 15.008 6.457 1 82.81 107 HIS A N 1
ATOM 818 C CA . HIS A 1 107 ? -9.469 16.125 7.395 1 82.81 107 HIS A CA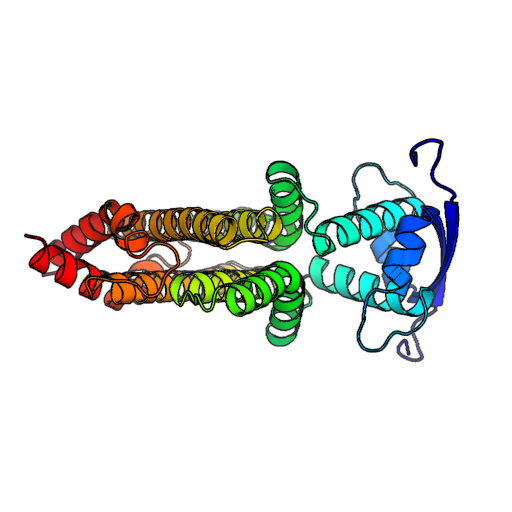 1
ATOM 819 C C . HIS A 1 107 ? -10.852 16.297 8.016 1 82.81 107 HIS A C 1
ATOM 821 O O . HIS A 1 107 ? -10.992 16.938 9.055 1 82.81 107 HIS A O 1
ATOM 827 N N . THR A 1 108 ? -11.828 15.781 7.395 1 87.62 108 THR A N 1
ATOM 828 C CA . THR A 1 108 ? -13.211 15.82 7.852 1 87.62 108 THR A CA 1
ATOM 829 C C . THR A 1 108 ? -13.875 14.453 7.723 1 87.62 108 THR A C 1
ATOM 831 O O . THR A 1 108 ? -13.312 13.547 7.102 1 87.62 108 THR A O 1
ATOM 834 N N . ALA A 1 109 ? -15.031 14.391 8.312 1 88.5 109 ALA A N 1
ATOM 835 C CA . ALA A 1 109 ? -15.805 13.156 8.188 1 88.5 109 ALA A CA 1
ATOM 836 C C . ALA A 1 109 ? -16.172 12.891 6.734 1 88.5 109 ALA A C 1
ATOM 838 O O . ALA A 1 109 ? -16.219 11.734 6.301 1 88.5 109 ALA A O 1
ATOM 839 N N . ALA A 1 110 ? -16.438 13.938 6.078 1 92.06 110 ALA A N 1
ATOM 840 C CA . ALA A 1 110 ? -16.797 13.805 4.668 1 92.06 110 ALA A CA 1
ATOM 841 C C . ALA A 1 110 ? -15.617 13.281 3.854 1 92.06 110 ALA A C 1
ATOM 843 O O . ALA A 1 110 ? -15.781 12.43 2.977 1 92.06 110 ALA A O 1
ATOM 844 N N . ASP A 1 111 ? -14.391 13.727 4.156 1 92.81 111 ASP A N 1
ATOM 845 C CA . ASP A 1 111 ? -13.18 13.227 3.518 1 92.81 111 ASP A CA 1
ATOM 846 C C . ASP A 1 111 ? -12.969 11.742 3.822 1 92.81 111 ASP A C 1
ATOM 848 O O . ASP A 1 111 ? -12.586 10.969 2.941 1 92.81 111 ASP A O 1
ATOM 852 N N . ALA A 1 112 ? -13.25 11.422 5.066 1 93.94 112 ALA A N 1
ATOM 853 C CA . ALA A 1 112 ? -13.086 10.039 5.492 1 93.94 112 ALA A CA 1
ATOM 854 C C . ALA A 1 112 ? -14.047 9.117 4.75 1 93.94 112 ALA A C 1
ATOM 856 O O . ALA A 1 112 ? -13.664 8.023 4.324 1 93.94 112 ALA A O 1
ATOM 857 N N . ALA A 1 113 ? -15.266 9.602 4.59 1 94.94 113 ALA A N 1
ATOM 858 C CA . ALA A 1 113 ? -16.266 8.828 3.863 1 94.94 113 ALA A CA 1
ATOM 859 C C . ALA A 1 113 ? -15.859 8.641 2.404 1 94.94 113 ALA A C 1
ATOM 861 O O . ALA A 1 113 ? -16.078 7.574 1.824 1 94.94 113 ALA A O 1
ATOM 862 N N . ARG A 1 114 ? -15.25 9.633 1.872 1 96.19 114 ARG A N 1
ATOM 863 C CA . ARG A 1 114 ? -14.805 9.562 0.484 1 96.19 114 ARG A CA 1
ATOM 864 C C . ARG A 1 114 ? -13.672 8.555 0.325 1 96.19 114 ARG A C 1
ATOM 866 O O . ARG A 1 114 ? -13.695 7.723 -0.586 1 96.19 114 ARG A O 1
ATOM 873 N N . LEU A 1 115 ? -12.703 8.641 1.183 1 96.38 115 LEU A N 1
ATOM 874 C CA . LEU A 1 115 ? -11.602 7.68 1.156 1 96.38 115 LEU A CA 1
ATOM 875 C C . LEU A 1 115 ? -12.117 6.258 1.36 1 96.38 115 LEU A C 1
ATOM 877 O O . LEU A 1 115 ? -11.688 5.332 0.67 1 96.38 115 LEU A O 1
ATOM 881 N N . GLU A 1 116 ? -13.023 6.129 2.307 1 97.62 116 GLU A N 1
ATOM 882 C CA . GLU A 1 116 ? -13.656 4.844 2.586 1 97.62 116 GLU A CA 1
ATOM 883 C C . GLU A 1 116 ? -14.328 4.277 1.339 1 97.62 116 GLU A C 1
ATOM 885 O O . GLU A 1 116 ? -14.117 3.117 0.984 1 97.62 116 GLU A O 1
ATOM 890 N N . ASP A 1 117 ? -15.062 5.078 0.681 1 98.12 117 ASP A N 1
ATOM 891 C CA . ASP A 1 117 ? -15.758 4.668 -0.536 1 98.12 117 ASP A CA 1
ATOM 892 C C . ASP A 1 117 ? -14.766 4.207 -1.603 1 98.12 117 ASP A C 1
ATOM 894 O O . ASP A 1 117 ? -14.953 3.154 -2.219 1 98.12 117 ASP A O 1
ATOM 898 N N . MET A 1 118 ? -13.727 4.949 -1.818 1 98.12 118 MET A N 1
ATOM 899 C CA . MET A 1 118 ? -12.711 4.641 -2.822 1 98.12 118 MET A CA 1
ATOM 900 C C . MET A 1 118 ? -12.031 3.314 -2.514 1 98.12 118 MET A C 1
ATOM 902 O O . MET A 1 118 ? -11.875 2.471 -3.396 1 98.12 118 MET A O 1
ATOM 906 N N . LEU A 1 119 ? -11.672 3.137 -1.271 1 98.5 119 LEU A N 1
ATOM 907 C CA . LEU A 1 119 ? -10.922 1.951 -0.885 1 98.5 119 LEU A CA 1
ATOM 908 C C . LEU A 1 119 ? -11.805 0.708 -0.914 1 98.5 119 LEU A C 1
ATOM 910 O O . LEU A 1 119 ? -11.352 -0.371 -1.302 1 98.5 119 LEU A O 1
ATOM 914 N N . VAL A 1 120 ? -13.062 0.853 -0.49 1 98.56 120 VAL A N 1
ATOM 915 C CA . VAL A 1 120 ? -13.984 -0.279 -0.531 1 98.56 120 VAL A CA 1
ATOM 916 C C . VAL A 1 120 ? -14.203 -0.709 -1.979 1 98.56 120 VAL A C 1
ATOM 918 O O . VAL A 1 120 ? -14.148 -1.899 -2.295 1 98.56 120 VAL A O 1
ATOM 921 N N . ARG A 1 121 ? -14.406 0.257 -2.822 1 98.56 121 ARG A N 1
ATOM 922 C CA . ARG A 1 121 ? -14.586 -0.034 -4.242 1 98.56 121 ARG A CA 1
ATOM 923 C C . ARG A 1 121 ? -13.383 -0.79 -4.801 1 98.56 121 ARG A C 1
ATOM 925 O O . ARG A 1 121 ? -13.547 -1.792 -5.5 1 98.56 121 ARG A O 1
ATOM 932 N N . ARG A 1 122 ? -12.266 -0.364 -4.457 1 98.44 122 ARG A N 1
ATOM 933 C CA . ARG A 1 122 ? -11.055 -0.995 -4.961 1 98.44 122 ARG A CA 1
ATOM 934 C C . ARG A 1 122 ? -10.883 -2.393 -4.375 1 98.44 122 ARG A C 1
ATOM 936 O O . ARG A 1 122 ? -10.445 -3.312 -5.074 1 98.44 122 ARG A O 1
ATOM 943 N N . ALA A 1 123 ? -11.164 -2.543 -3.113 1 98.69 123 ALA A N 1
ATOM 944 C CA . ALA A 1 123 ? -11.047 -3.84 -2.451 1 98.69 123 ALA A CA 1
ATOM 945 C C . ALA A 1 123 ? -11.945 -4.879 -3.115 1 98.69 123 ALA A C 1
ATOM 947 O O . ALA A 1 123 ? -11.523 -6.004 -3.377 1 98.69 123 ALA A O 1
ATOM 948 N N . PHE A 1 124 ? -13.133 -4.512 -3.445 1 98.5 124 PHE A N 1
ATOM 949 C CA . PHE A 1 124 ? -14.055 -5.465 -4.047 1 98.5 124 PHE A CA 1
ATOM 950 C C . PHE A 1 124 ? -13.695 -5.715 -5.508 1 98.5 124 PHE A C 1
ATOM 952 O O . PHE A 1 124 ? -13.906 -6.812 -6.027 1 98.5 124 PHE A O 1
ATOM 959 N N . ALA A 1 125 ? -13.156 -4.676 -6.176 1 98.25 125 ALA A N 1
ATOM 960 C CA . ALA A 1 125 ? -12.641 -4.914 -7.523 1 98.25 125 ALA A CA 1
ATOM 961 C C . ALA A 1 125 ? -11.539 -5.973 -7.504 1 98.25 125 ALA A C 1
ATOM 963 O O . ALA A 1 125 ? -11.484 -6.84 -8.383 1 98.25 125 ALA A O 1
ATOM 964 N N . LEU A 1 126 ? -10.688 -5.887 -6.531 1 98.44 126 LEU A N 1
ATOM 965 C CA . LEU A 1 126 ? -9.641 -6.895 -6.383 1 98.44 126 LEU A CA 1
ATOM 966 C C . LEU A 1 126 ? -10.242 -8.273 -6.129 1 98.44 126 LEU A C 1
ATOM 968 O O . LEU A 1 126 ? -9.859 -9.25 -6.773 1 98.44 126 LEU A O 1
ATOM 972 N N . ALA A 1 127 ? -11.172 -8.352 -5.188 1 98.06 127 ALA A N 1
ATOM 973 C CA . ALA A 1 127 ? -11.812 -9.625 -4.867 1 98.06 127 ALA A CA 1
ATOM 974 C C . ALA A 1 127 ? -12.461 -10.234 -6.105 1 98.06 127 ALA A C 1
ATOM 976 O O . ALA A 1 127 ? -12.305 -11.43 -6.371 1 98.06 127 ALA A O 1
ATOM 977 N N . ALA A 1 128 ? -13.172 -9.406 -6.852 1 97.25 128 ALA A N 1
ATOM 978 C CA . ALA A 1 128 ? -13.797 -9.883 -8.086 1 97.25 128 ALA A CA 1
ATOM 979 C C . ALA A 1 128 ? -12.75 -10.383 -9.07 1 97.25 128 ALA A C 1
ATOM 981 O O . ALA A 1 128 ? -12.945 -11.422 -9.711 1 97.25 128 ALA A O 1
ATOM 982 N N . GLY A 1 129 ? -11.711 -9.625 -9.203 1 97 129 GLY A N 1
ATOM 983 C CA . GLY A 1 129 ? -10.633 -10.055 -10.078 1 97 129 GLY A CA 1
ATOM 984 C C . GLY A 1 129 ? -10.031 -11.391 -9.688 1 97 129 GLY A C 1
ATOM 985 O O . GLY A 1 129 ? -9.758 -12.227 -10.547 1 97 129 GLY A O 1
ATOM 986 N N . LEU A 1 130 ? -9.805 -11.602 -8.391 1 97.25 130 LEU A N 1
ATOM 987 C CA . LEU A 1 130 ? -9.266 -12.859 -7.898 1 97.25 130 LEU A CA 1
ATOM 988 C C . LEU A 1 130 ? -10.266 -14 -8.117 1 97.25 130 LEU A C 1
ATOM 990 O O . LEU A 1 130 ? -9.883 -15.094 -8.523 1 97.25 130 LEU A O 1
ATOM 994 N N . LEU A 1 131 ? -11.531 -13.711 -7.84 1 96.38 131 LEU A N 1
ATOM 995 C CA . LEU A 1 131 ? -12.555 -14.742 -8.008 1 96.38 131 LEU A CA 1
ATOM 996 C C . LEU A 1 131 ? -12.688 -15.148 -9.469 1 96.38 131 LEU A C 1
ATOM 998 O O . LEU A 1 131 ? -12.938 -16.312 -9.773 1 96.38 131 LEU A O 1
ATOM 1002 N N . ARG A 1 132 ? -12.508 -14.219 -10.422 1 95.75 132 ARG A N 1
ATOM 1003 C CA . ARG A 1 132 ? -12.539 -14.539 -11.844 1 95.75 132 ARG A CA 1
ATOM 1004 C C . ARG A 1 132 ? -11.43 -15.516 -12.211 1 95.75 132 ARG A C 1
ATOM 1006 O O . ARG A 1 132 ? -11.594 -16.359 -13.102 1 95.75 132 ARG A O 1
ATOM 1013 N N . GLN A 1 133 ? -10.297 -15.398 -11.492 1 92.94 133 GLN A N 1
ATOM 1014 C CA . GLN A 1 133 ? -9.18 -16.312 -11.719 1 92.94 133 GLN A CA 1
ATOM 1015 C C . GLN A 1 133 ? -9.516 -17.719 -11.211 1 92.94 133 GLN A C 1
ATOM 1017 O O . GLN A 1 133 ? -8.844 -18.688 -11.57 1 92.94 133 GLN A O 1
ATOM 1022 N N . ALA A 1 134 ? -10.461 -17.812 -10.359 1 87.5 134 ALA A N 1
ATOM 1023 C CA . ALA A 1 134 ? -10.844 -19.109 -9.789 1 87.5 134 ALA A CA 1
ATOM 1024 C C . ALA A 1 134 ? -12.016 -19.719 -10.547 1 87.5 134 ALA A C 1
ATOM 1026 O O . ALA A 1 134 ? -12.492 -20.797 -10.195 1 87.5 134 ALA A O 1
ATOM 1027 N N . ALA A 1 135 ? -12.508 -18.922 -11.484 1 80.94 135 ALA A N 1
ATOM 1028 C CA . ALA A 1 135 ? -13.656 -19.391 -12.25 1 80.94 135 ALA A CA 1
ATOM 1029 C C . ALA A 1 135 ? -13.281 -20.594 -13.117 1 80.94 135 ALA A C 1
ATOM 1031 O O . ALA A 1 135 ? -14.133 -21.406 -13.461 1 80.94 135 ALA A O 1
ATOM 1032 N N . THR A 1 136 ? -11.992 -20.547 -13.516 1 71.19 136 THR A N 1
ATOM 1033 C CA . THR A 1 136 ? -11.5 -21.719 -14.227 1 71.19 136 THR A CA 1
ATOM 1034 C C . THR A 1 136 ? -10.594 -22.547 -13.328 1 71.19 136 THR A C 1
ATOM 1036 O O . THR A 1 136 ? -10.281 -22.141 -12.211 1 71.19 136 THR A O 1
ATOM 1039 N N . THR A 1 137 ? -10.305 -23.656 -13.844 1 65.25 137 THR A N 1
ATOM 1040 C CA . THR A 1 137 ? -9.523 -24.609 -13.062 1 65.25 137 THR A CA 1
ATOM 1041 C C . THR A 1 137 ? -8.141 -24.047 -12.75 1 65.25 137 THR A C 1
ATOM 1043 O O . THR A 1 137 ? -7.617 -24.234 -11.648 1 65.25 137 THR A O 1
ATOM 1046 N N . ASP A 1 138 ? -7.668 -23.328 -13.641 1 78.94 138 ASP A N 1
ATOM 1047 C CA . ASP A 1 138 ? -6.301 -22.875 -13.375 1 78.94 138 ASP A CA 1
ATOM 1048 C C . ASP A 1 138 ? -6.188 -21.359 -13.461 1 78.94 138 ASP A C 1
ATOM 1050 O O . ASP A 1 138 ? -6.453 -20.766 -14.508 1 78.94 138 ASP A O 1
ATOM 1054 N N . ALA A 1 139 ? -5.867 -20.828 -12.281 1 83.06 139 ALA A N 1
ATOM 1055 C CA . ALA A 1 139 ? -5.566 -19.391 -12.266 1 83.06 139 ALA A CA 1
ATOM 1056 C C . ALA A 1 139 ? -4.246 -19.109 -12.977 1 83.06 139 ALA A C 1
ATOM 1058 O O . ALA A 1 139 ? -3.354 -19.953 -13.016 1 83.06 139 ALA A O 1
ATOM 1059 N N . GLU A 1 140 ? -4.18 -18.016 -13.68 1 92.5 140 GLU A N 1
ATOM 1060 C CA . GLU A 1 140 ? -2.896 -17.531 -14.164 1 92.5 140 GLU A CA 1
ATOM 1061 C C . GLU A 1 140 ? -2.041 -16.984 -13.023 1 92.5 140 GLU A C 1
ATOM 1063 O O . GLU A 1 140 ? -1.977 -15.781 -12.805 1 92.5 140 GLU A O 1
ATOM 1068 N N . ALA A 1 141 ? -1.417 -17.953 -12.281 1 94.62 141 ALA A N 1
ATOM 1069 C CA . ALA A 1 141 ? -0.629 -17.688 -11.078 1 94.62 141 ALA A CA 1
ATOM 1070 C C . ALA A 1 141 ? 0.591 -18.594 -11.016 1 94.62 141 ALA A C 1
ATOM 1072 O O . ALA A 1 141 ? 0.721 -19.531 -11.805 1 94.62 141 ALA A O 1
ATOM 1073 N N . TYR A 1 142 ? 1.484 -18.281 -10.164 1 93.38 142 TYR A N 1
ATOM 1074 C CA . TYR A 1 142 ? 2.607 -19.172 -9.922 1 93.38 142 TYR A CA 1
ATOM 1075 C C . TYR A 1 142 ? 2.133 -20.5 -9.32 1 93.38 142 TYR A C 1
ATOM 1077 O O . TYR A 1 142 ? 2.633 -21.562 -9.68 1 93.38 142 TYR A O 1
ATOM 1085 N N . ASP A 1 143 ? 1.249 -20.438 -8.453 1 93.06 143 ASP A N 1
ATOM 1086 C CA . ASP A 1 143 ? 0.499 -21.578 -7.934 1 93.06 143 ASP A CA 1
ATOM 1087 C C . ASP A 1 143 ? -0.962 -21.531 -8.375 1 93.06 143 ASP A C 1
ATOM 1089 O O . ASP A 1 143 ? -1.754 -20.766 -7.82 1 93.06 143 ASP A O 1
ATOM 1093 N N . PRO A 1 144 ? -1.317 -22.391 -9.328 1 92.81 144 PRO A N 1
ATOM 1094 C CA . PRO A 1 144 ? -2.66 -22.312 -9.906 1 92.81 144 PRO A CA 1
ATOM 1095 C C . PRO A 1 144 ? -3.764 -22.531 -8.875 1 92.81 144 PRO A C 1
ATOM 1097 O O . PRO A 1 144 ? -4.91 -22.141 -9.102 1 92.81 144 PRO A O 1
ATOM 1100 N N . GLY A 1 145 ? -3.471 -23.094 -7.766 1 93.25 145 GLY A N 1
ATOM 1101 C CA . GLY A 1 145 ? -4.473 -23.391 -6.75 1 93.25 145 GLY A CA 1
ATOM 1102 C C . GLY A 1 145 ? -4.539 -22.328 -5.66 1 93.25 145 GLY A C 1
ATOM 1103 O O . GLY A 1 145 ? -5.312 -22.453 -4.707 1 93.25 145 GLY A O 1
ATOM 1104 N N . VAL A 1 146 ? -3.807 -21.219 -5.836 1 95.75 146 VAL A N 1
ATOM 1105 C CA . VAL A 1 146 ? -3.6 -20.281 -4.738 1 95.75 146 VAL A CA 1
ATOM 1106 C C . VAL A 1 146 ? -4.914 -19.578 -4.406 1 95.75 146 VAL A C 1
ATOM 1108 O O . VAL A 1 146 ? -5.246 -19.391 -3.234 1 95.75 146 VAL A O 1
ATOM 1111 N N . VAL A 1 147 ? -5.691 -19.203 -5.398 1 96.62 147 VAL A N 1
ATOM 1112 C CA . VAL A 1 147 ? -6.922 -18.453 -5.156 1 96.62 147 VAL A CA 1
ATOM 1113 C C . VAL A 1 147 ? -7.949 -19.359 -4.48 1 96.62 147 VAL A C 1
ATOM 1115 O O . VAL A 1 147 ? -8.539 -18.984 -3.463 1 96.62 147 VAL A O 1
ATOM 1118 N N . ARG A 1 148 ? -8.133 -20.531 -4.992 1 94.38 148 ARG A N 1
ATOM 1119 C CA . ARG A 1 148 ? -9.102 -21.469 -4.449 1 94.38 148 ARG A CA 1
ATOM 1120 C C . ARG A 1 148 ? -8.75 -21.844 -3.012 1 94.38 148 ARG A C 1
ATOM 1122 O O . ARG A 1 148 ? -9.641 -22.078 -2.193 1 94.38 148 ARG A O 1
ATOM 1129 N N . ARG A 1 149 ? -7.504 -21.891 -2.734 1 94.81 149 ARG A N 1
ATOM 1130 C CA . ARG A 1 149 ? -7.031 -22.297 -1.411 1 94.81 149 ARG A CA 1
ATOM 1131 C C . ARG A 1 149 ? -7.477 -21.297 -0.348 1 94.81 149 ARG A C 1
ATOM 1133 O O . ARG A 1 149 ? -7.695 -21.656 0.807 1 94.81 149 ARG A O 1
ATOM 1140 N N . HIS A 1 150 ? -7.695 -20.031 -0.763 1 96.75 150 HIS A N 1
ATOM 1141 C CA . HIS A 1 150 ? -7.887 -19 0.261 1 96.75 150 HIS A CA 1
ATOM 1142 C C . HIS A 1 150 ? -9.266 -18.359 0.148 1 96.75 150 HIS A C 1
ATOM 1144 O O . HIS A 1 150 ? -9.656 -17.562 1.008 1 96.75 150 HIS A O 1
ATOM 1150 N N . MET A 1 151 ? -10.062 -18.719 -0.793 1 96.38 151 MET A N 1
ATOM 1151 C CA . MET A 1 151 ? -11.273 -17.969 -1.106 1 96.38 151 MET A CA 1
ATOM 1152 C C . MET A 1 151 ? -12.453 -18.484 -0.294 1 96.38 151 MET A C 1
ATOM 1154 O O . MET A 1 151 ? -13.523 -17.859 -0.281 1 96.38 151 MET A O 1
ATOM 1158 N N . ALA A 1 152 ? -12.336 -19.531 0.437 1 94.88 152 ALA A N 1
ATOM 1159 C CA . ALA A 1 152 ? -13.469 -20.281 0.991 1 94.88 152 ALA A CA 1
ATOM 1160 C C . ALA A 1 152 ? -14.312 -19.391 1.904 1 94.88 152 ALA A C 1
ATOM 1162 O O . ALA A 1 152 ? -15.531 -19.312 1.753 1 94.88 152 ALA A O 1
ATOM 1163 N N . ALA A 1 153 ? -13.703 -18.734 2.826 1 94.81 153 ALA A N 1
ATOM 1164 C CA . ALA A 1 153 ? -14.43 -17.922 3.805 1 94.81 153 ALA A CA 1
ATOM 1165 C C . ALA A 1 153 ? -15.195 -16.797 3.125 1 94.81 153 ALA A C 1
ATOM 1167 O O . ALA A 1 153 ? -16.344 -16.531 3.463 1 94.81 153 ALA A O 1
ATOM 1168 N N . ALA A 1 154 ? -14.555 -16.172 2.189 1 95.62 154 ALA A N 1
ATOM 1169 C CA . ALA A 1 154 ? -15.195 -15.07 1.479 1 95.62 154 ALA A CA 1
ATOM 1170 C C . ALA A 1 154 ? -16.375 -15.562 0.642 1 95.62 154 ALA A C 1
ATOM 1172 O O . ALA A 1 154 ? -17.422 -14.914 0.6 1 95.62 154 ALA A O 1
ATOM 1173 N N . VAL A 1 155 ? -16.234 -16.703 0.021 1 95.5 155 VAL A N 1
ATOM 1174 C CA . VAL A 1 155 ? -17.266 -17.281 -0.828 1 95.5 155 VAL A CA 1
ATOM 1175 C C . VAL A 1 155 ? -18.469 -17.688 0.026 1 95.5 155 VAL A C 1
ATOM 1177 O O . VAL A 1 155 ? -19.609 -17.422 -0.343 1 95.5 155 VAL A O 1
ATOM 1180 N N . GLU A 1 156 ? -18.203 -18.266 1.16 1 94.56 156 GLU A N 1
ATOM 1181 C CA . GLU A 1 156 ? -19.281 -18.656 2.066 1 94.56 156 GLU A CA 1
ATOM 1182 C C . GLU A 1 156 ? -20.078 -17.453 2.547 1 94.56 156 GLU A C 1
ATOM 1184 O O . GLU A 1 156 ? -21.312 -17.469 2.539 1 94.56 156 GLU A O 1
ATOM 1189 N N . LEU A 1 157 ? -19.406 -16.453 2.924 1 94.5 157 LEU A N 1
ATOM 1190 C CA . LEU A 1 157 ? -20.062 -15.234 3.404 1 94.5 157 LEU A CA 1
ATOM 1191 C C . LEU A 1 157 ? -20.859 -14.57 2.287 1 94.5 157 LEU A C 1
ATOM 1193 O O . LEU A 1 157 ? -22 -14.156 2.496 1 94.5 157 LEU A O 1
ATOM 1197 N N . ALA A 1 158 ? -20.219 -14.492 1.141 1 94.31 158 ALA A N 1
ATOM 1198 C CA . ALA A 1 158 ? -20.891 -13.883 -0.007 1 94.31 158 ALA A CA 1
ATOM 1199 C C . ALA A 1 158 ? -22.172 -14.648 -0.36 1 94.31 158 ALA A C 1
ATOM 1201 O O . ALA A 1 158 ? -23.203 -14.039 -0.649 1 94.31 158 ALA A O 1
ATOM 1202 N N . SER A 1 159 ? -22.094 -15.961 -0.298 1 91.81 159 SER A N 1
ATOM 1203 C CA . SER A 1 159 ? -23.234 -16.812 -0.618 1 91.81 159 SER A CA 1
ATOM 1204 C C . SER A 1 159 ? -24.359 -16.609 0.388 1 91.81 159 SER A C 1
ATOM 1206 O O . SER A 1 159 ? -25.531 -16.578 0.014 1 91.81 159 SER A O 1
ATOM 1208 N N . SER A 1 160 ? -24.016 -16.469 1.612 1 91.25 160 SER A N 1
ATOM 1209 C CA . SER A 1 160 ? -25 -16.234 2.654 1 91.25 160 SER A CA 1
ATOM 1210 C C . SER A 1 160 ? -25.719 -14.898 2.457 1 91.25 160 SER A C 1
ATOM 1212 O O . SER A 1 160 ? -26.922 -14.797 2.65 1 91.25 160 SER A O 1
ATOM 1214 N N . ILE A 1 161 ? -25.031 -13.93 2.043 1 89.31 161 ILE A N 1
ATOM 1215 C CA . ILE A 1 161 ? -25.594 -12.602 1.81 1 89.31 161 ILE A CA 1
ATOM 1216 C C . ILE A 1 161 ? -26.516 -12.625 0.591 1 89.31 161 ILE A C 1
ATOM 1218 O O . ILE A 1 161 ? -27.594 -12.031 0.605 1 89.31 161 ILE A O 1
ATOM 1222 N N . HIS A 1 162 ? -26 -13.289 -0.363 1 85.81 162 HIS A N 1
ATOM 1223 C CA . HIS A 1 162 ? -26.781 -13.406 -1.593 1 85.81 162 HIS A CA 1
ATOM 1224 C C . HIS A 1 162 ? -28.109 -14.102 -1.336 1 85.81 162 HIS A C 1
ATOM 1226 O O . HIS A 1 162 ? -29.141 -13.688 -1.874 1 85.81 162 HIS A O 1
ATOM 1232 N N . GLN A 1 163 ? -28.016 -15.047 -0.504 1 81.19 163 GLN A N 1
ATOM 1233 C CA . GLN A 1 163 ? -29.219 -15.812 -0.19 1 81.19 163 GLN A CA 1
ATOM 1234 C C . GLN A 1 163 ? -30.203 -14.984 0.628 1 81.19 163 GLN A C 1
ATOM 1236 O O . GLN A 1 163 ? -31.422 -15.125 0.469 1 81.19 163 GLN A O 1
ATOM 1241 N N . LYS A 1 164 ? -29.75 -14.117 1.45 1 77.5 164 LYS A N 1
ATOM 1242 C CA . LYS A 1 164 ? -30.609 -13.281 2.275 1 77.5 164 LYS A CA 1
ATOM 1243 C C . LYS A 1 164 ? -31.219 -12.141 1.457 1 77.5 164 LYS A C 1
ATOM 1245 O O . LYS A 1 164 ? -32.281 -11.625 1.803 1 77.5 164 LYS A O 1
ATOM 1250 N N . GLY A 1 165 ? -30.5 -11.758 0.523 1 73.38 165 GLY A N 1
ATOM 1251 C CA . GLY A 1 165 ? -30.984 -10.656 -0.288 1 73.38 165 GLY A CA 1
ATOM 1252 C C . GLY A 1 165 ? -31.969 -11.078 -1.356 1 73.38 165 GLY A C 1
ATOM 1253 O O . GLY A 1 165 ? -32.594 -10.242 -2.002 1 73.38 165 GLY A O 1
ATOM 1254 N N . GLU A 1 166 ? -32.062 -12.367 -1.653 1 59.94 166 GLU A N 1
ATOM 1255 C CA . GLU A 1 166 ? -33.094 -12.914 -2.533 1 59.94 166 GLU A CA 1
ATOM 1256 C C . GLU A 1 166 ? -34.312 -13.367 -1.74 1 59.94 166 GLU A C 1
ATOM 1258 O O . GLU A 1 166 ? -35.438 -13.109 -2.143 1 59.94 166 GLU A O 1
ATOM 1263 N N . MET B 1 1 ? 25.688 4.691 15.188 1 41.06 1 MET B N 1
ATOM 1264 C CA . MET B 1 1 ? 27.094 4.75 14.82 1 41.06 1 MET B CA 1
ATOM 1265 C C . MET B 1 1 ? 27.422 3.744 13.719 1 41.06 1 MET B C 1
ATOM 1267 O O . MET B 1 1 ? 26.938 2.613 13.742 1 41.06 1 MET B O 1
ATOM 1271 N N . PRO B 1 2 ? 27.922 4.223 12.539 1 51.75 2 PRO B N 1
ATOM 1272 C CA . PRO B 1 2 ? 28.266 3.227 11.523 1 51.75 2 PRO B CA 1
ATOM 1273 C C . PRO B 1 2 ? 29.109 2.08 12.094 1 51.75 2 PRO B C 1
ATOM 1275 O O . PRO B 1 2 ? 29.766 2.24 13.117 1 51.75 2 PRO B O 1
ATOM 1278 N N . PRO B 1 3 ? 28.812 0.993 11.789 1 53.16 3 PRO B N 1
ATOM 1279 C CA . PRO B 1 3 ? 29.781 -0.019 12.219 1 53.16 3 PRO B CA 1
ATOM 1280 C C . PRO B 1 3 ? 31.219 0.45 12.07 1 53.16 3 PRO B C 1
ATOM 1282 O O . PRO B 1 3 ? 31.531 1.269 11.203 1 53.16 3 PRO B O 1
ATOM 1285 N N . PRO B 1 4 ? 32.031 0.38 13 1 57.12 4 PRO B N 1
ATOM 1286 C CA . PRO B 1 4 ? 33.406 0.88 13.133 1 57.12 4 PRO B CA 1
ATOM 1287 C C . PRO B 1 4 ? 34.188 0.817 11.828 1 57.12 4 PRO B C 1
ATOM 1289 O O . PRO B 1 4 ? 35.094 1.625 11.609 1 57.12 4 PRO B O 1
ATOM 1292 N N . GLY B 1 5 ? 33.75 0.028 10.828 1 58.38 5 GLY B N 1
ATOM 1293 C CA . GLY B 1 5 ? 34.531 -0.168 9.617 1 58.38 5 GLY B CA 1
ATOM 1294 C C . GLY B 1 5 ? 33.969 0.589 8.422 1 58.38 5 GLY B C 1
ATOM 1295 O O . GLY B 1 5 ? 34.562 0.583 7.344 1 58.38 5 GLY B O 1
ATOM 1296 N N . GLN B 1 6 ? 32.906 1.24 8.641 1 72 6 GLN B N 1
ATOM 1297 C CA . GLN B 1 6 ? 32.406 1.849 7.414 1 72 6 GLN B CA 1
ATOM 1298 C C . GLN B 1 6 ? 32.812 3.32 7.328 1 72 6 GLN B C 1
ATOM 1300 O O . GLN B 1 6 ? 32.625 4.07 8.297 1 72 6 GLN B O 1
ATOM 1305 N N . SER B 1 7 ? 33.688 3.705 6.391 1 88.94 7 SER B N 1
ATOM 1306 C CA . SER B 1 7 ? 34.125 5.07 6.102 1 88.94 7 SER B CA 1
ATOM 1307 C C . SER B 1 7 ? 32.938 5.992 5.902 1 88.94 7 SER B C 1
ATOM 1309 O O . SER B 1 7 ? 31.891 5.566 5.406 1 88.94 7 SER B O 1
ATOM 1311 N N . MET B 1 8 ? 33.031 7.211 6.59 1 92.62 8 MET B N 1
ATOM 1312 C CA . MET B 1 8 ? 31.984 8.227 6.465 1 92.62 8 MET B CA 1
ATOM 1313 C C . MET B 1 8 ? 32.312 9.234 5.375 1 92.62 8 MET B C 1
ATOM 1315 O O . MET B 1 8 ? 33.5 9.617 5.223 1 92.62 8 MET B O 1
ATOM 1319 N N . GLU B 1 9 ? 31.359 9.656 4.531 1 95 9 GLU B N 1
ATOM 1320 C CA . GLU B 1 9 ? 31.516 10.625 3.447 1 95 9 GLU B CA 1
ATOM 1321 C C . GLU B 1 9 ? 30.688 11.875 3.697 1 95 9 GLU B C 1
ATOM 1323 O O . GLU B 1 9 ? 29.562 11.797 4.18 1 95 9 GLU B O 1
ATOM 1328 N N . PRO B 1 10 ? 31.312 13.031 3.404 1 94.56 10 PRO B N 1
ATOM 1329 C CA . PRO B 1 10 ? 30.531 14.258 3.543 1 94.56 10 PRO B CA 1
ATOM 1330 C C . PRO B 1 10 ? 29.484 14.422 2.443 1 94.56 10 PRO B C 1
ATOM 1332 O O . PRO B 1 10 ? 29.781 14.195 1.268 1 94.56 10 PRO B O 1
ATOM 1335 N N . LEU B 1 11 ? 28.266 14.664 2.814 1 95.69 11 LEU B N 1
ATOM 1336 C CA . LEU B 1 11 ? 27.156 15 1.927 1 95.69 11 LEU B CA 1
ATOM 1337 C C . LEU B 1 11 ? 26.594 16.375 2.262 1 95.69 11 LEU B C 1
ATOM 1339 O O . LEU B 1 11 ? 26.297 16.672 3.424 1 95.69 11 LEU B O 1
ATOM 1343 N N . SER B 1 12 ? 26.562 17.297 1.232 1 94.5 12 SER B N 1
ATOM 1344 C CA . SER B 1 12 ? 26.047 18.641 1.451 1 94.5 12 SER B CA 1
ATOM 1345 C C . SER B 1 12 ? 25.109 19.062 0.327 1 94.5 12 SER B C 1
ATOM 1347 O O . SER B 1 12 ? 25.266 18.625 -0.816 1 94.5 12 SER B O 1
ATOM 1349 N N . ALA B 1 13 ? 24.094 19.75 0.719 1 95 13 ALA B N 1
ATOM 1350 C CA . ALA B 1 13 ? 23.141 20.297 -0.246 1 95 13 ALA B CA 1
ATOM 1351 C C . ALA B 1 13 ? 22.5 21.562 0.282 1 95 13 ALA B C 1
ATOM 1353 O O . ALA B 1 13 ? 22.422 21.781 1.495 1 95 13 ALA B O 1
ATOM 1354 N N . ARG B 1 14 ? 22.25 22.516 -0.679 1 93.81 14 ARG B N 1
ATOM 1355 C CA . ARG B 1 14 ? 21.375 23.641 -0.331 1 93.81 14 ARG B CA 1
ATOM 1356 C C . ARG B 1 14 ? 19.922 23.297 -0.615 1 93.81 14 ARG B C 1
ATOM 1358 O O . ARG B 1 14 ? 19.578 22.844 -1.715 1 93.81 14 ARG B O 1
ATOM 1365 N N . ILE B 1 15 ? 19.078 23.375 0.488 1 94.62 15 ILE B N 1
ATOM 1366 C CA . ILE B 1 15 ? 17.672 23.031 0.335 1 94.62 15 ILE B CA 1
ATOM 1367 C C . ILE B 1 15 ? 16.797 24.234 0.701 1 94.62 15 ILE B C 1
ATOM 1369 O O . ILE B 1 15 ? 17.234 25.125 1.427 1 94.62 15 ILE B O 1
ATOM 1373 N N . PRO B 1 16 ? 15.633 24.281 0.138 1 92.94 16 PRO B N 1
ATOM 1374 C CA . PRO B 1 16 ? 14.719 25.375 0.512 1 92.94 16 PRO B CA 1
ATOM 1375 C C . PRO B 1 16 ? 14.523 25.484 2.023 1 92.94 16 PRO B C 1
ATOM 1377 O O . PRO B 1 16 ? 14.445 24.469 2.715 1 92.94 16 PRO B O 1
ATOM 1380 N N . SER B 1 17 ? 14.336 26.734 2.551 1 94 17 SER B N 1
ATOM 1381 C CA . SER B 1 17 ? 14.227 27.016 3.98 1 94 17 SER B CA 1
ATOM 1382 C C . SER B 1 17 ? 13.039 26.281 4.594 1 94 17 SER B C 1
ATOM 1384 O O . SER B 1 17 ? 13.109 25.812 5.73 1 94 17 SER B O 1
ATOM 1386 N N . ASP B 1 18 ? 12.016 26.219 3.861 1 92.12 18 ASP B N 1
ATOM 1387 C CA . ASP B 1 18 ? 10.828 25.562 4.387 1 92.12 18 ASP B CA 1
ATOM 1388 C C . ASP B 1 18 ? 11.07 24.062 4.551 1 92.12 18 ASP B C 1
ATOM 1390 O O . ASP B 1 18 ? 10.578 23.453 5.496 1 92.12 18 ASP B O 1
ATOM 1394 N N . LEU B 1 19 ? 11.867 23.484 3.689 1 92.44 19 LEU B N 1
ATOM 1395 C CA . LEU B 1 19 ? 12.211 22.078 3.777 1 92.44 19 LEU B CA 1
ATOM 1396 C C . LEU B 1 19 ? 13.156 21.812 4.949 1 92.44 19 LEU B C 1
ATOM 1398 O O . LEU B 1 19 ? 13 20.812 5.664 1 92.44 19 LEU B O 1
ATOM 1402 N N . TYR B 1 20 ? 14.031 22.766 5.078 1 94.31 20 TYR B N 1
ATOM 1403 C CA . TYR B 1 20 ? 14.961 22.672 6.199 1 94.31 20 TYR B CA 1
ATOM 1404 C C . TYR B 1 20 ? 14.211 22.703 7.527 1 94.31 20 TYR B C 1
ATOM 1406 O O . TYR B 1 20 ? 14.477 21.875 8.406 1 94.31 20 TYR B O 1
ATOM 1414 N N . LEU B 1 21 ? 13.273 23.594 7.664 1 93.88 21 LEU B N 1
ATOM 1415 C CA . LEU B 1 21 ? 12.477 23.719 8.883 1 93.88 21 LEU B CA 1
ATOM 1416 C C . LEU B 1 21 ? 11.594 22.5 9.094 1 93.88 21 LEU B C 1
ATOM 1418 O O . LEU B 1 21 ? 11.43 22.031 10.219 1 93.88 21 LEU B O 1
ATOM 1422 N N . TRP B 1 22 ? 11.047 22.031 8.016 1 92.75 22 TRP B N 1
ATOM 1423 C CA . TRP B 1 22 ? 10.227 20.828 8.086 1 92.75 22 TRP B CA 1
ATOM 1424 C C . TRP B 1 22 ? 11.023 19.656 8.625 1 92.75 22 TRP B C 1
ATOM 1426 O O . TRP B 1 22 ? 10.57 18.938 9.523 1 92.75 22 TRP B O 1
ATOM 1436 N N . LEU B 1 23 ? 12.227 19.453 8.094 1 93.62 23 LEU B N 1
ATOM 1437 C CA . LEU B 1 23 ? 13.102 18.359 8.539 1 93.62 23 LEU B CA 1
ATOM 1438 C C . LEU B 1 23 ? 13.414 18.5 10.023 1 93.62 23 LEU B C 1
ATOM 1440 O O . LEU B 1 23 ? 13.43 17.516 10.758 1 93.62 23 LEU B O 1
ATOM 1444 N N . ALA B 1 24 ? 13.578 19.734 10.453 1 93.94 24 ALA B N 1
ATOM 1445 C CA . ALA B 1 24 ? 13.906 20 11.852 1 93.94 24 ALA B CA 1
ATOM 1446 C C . ALA B 1 24 ? 12.773 19.594 12.781 1 93.94 24 ALA B C 1
ATOM 1448 O O . ALA B 1 24 ? 13.008 19.172 13.914 1 93.94 24 ALA B O 1
ATOM 1449 N N . ARG B 1 25 ? 11.594 19.641 12.25 1 91.44 25 ARG B N 1
ATOM 1450 C CA . ARG B 1 25 ? 10.422 19.391 13.078 1 91.44 25 ARG B CA 1
ATOM 1451 C C . ARG B 1 25 ? 9.984 17.938 12.977 1 91.44 25 ARG B C 1
ATOM 1453 O O . ARG B 1 25 ? 9.164 17.469 13.773 1 91.44 25 ARG B O 1
ATOM 1460 N N . LEU B 1 26 ? 10.469 17.281 11.992 1 87.56 26 LEU B N 1
ATOM 1461 C CA . LEU B 1 26 ? 10.078 15.891 11.766 1 87.56 26 LEU B CA 1
ATOM 1462 C C . LEU B 1 26 ? 10.594 14.984 12.875 1 87.56 26 LEU B C 1
ATOM 1464 O O . LEU B 1 26 ? 11.797 14.961 13.156 1 87.56 26 LEU B O 1
ATOM 1468 N N . PRO B 1 27 ? 9.68 14.352 13.555 1 83.31 27 PRO B N 1
ATOM 1469 C CA . PRO B 1 27 ? 10.156 13.375 14.531 1 83.31 27 PRO B CA 1
ATOM 1470 C C . PRO B 1 27 ? 10.766 12.133 13.883 1 83.31 27 PRO B C 1
ATOM 1472 O O . PRO B 1 27 ? 10.109 11.477 13.07 1 83.31 27 PRO B O 1
ATOM 1475 N N . VAL B 1 28 ? 12.008 11.875 14.086 1 83.38 28 VAL B N 1
ATOM 1476 C CA . VAL B 1 28 ? 12.719 10.688 13.602 1 83.38 28 VAL B CA 1
ATOM 1477 C C . VAL B 1 28 ? 13.383 9.977 14.773 1 83.38 28 VAL B C 1
ATOM 1479 O O . VAL B 1 28 ? 14.203 10.57 15.484 1 83.38 28 VAL B O 1
ATOM 1482 N N . GLU B 1 29 ? 12.938 8.766 14.945 1 76.69 29 GLU B N 1
ATOM 1483 C CA . GLU B 1 29 ? 13.492 7.996 16.062 1 76.69 29 GLU B CA 1
ATOM 1484 C C . GLU B 1 29 ? 15.016 7.898 15.953 1 76.69 29 GLU B C 1
ATOM 1486 O O . GLU B 1 29 ? 15.547 7.559 14.891 1 76.69 29 GLU B O 1
ATOM 1491 N N . GLY B 1 30 ? 15.758 8.266 17.016 1 79 30 GLY B N 1
ATOM 1492 C CA . GLY B 1 30 ? 17.203 8.148 17.078 1 79 30 GLY B CA 1
ATOM 1493 C C . GLY B 1 30 ? 17.938 9.336 16.469 1 79 30 GLY B C 1
ATOM 1494 O O . GLY B 1 30 ? 19.156 9.305 16.281 1 79 30 GLY B O 1
ATOM 1495 N N . ALA B 1 31 ? 17.141 10.367 16.094 1 89.38 31 ALA B N 1
ATOM 1496 C CA . ALA B 1 31 ? 17.781 11.516 15.453 1 89.38 31 ALA B CA 1
ATOM 1497 C C . ALA B 1 31 ? 17.234 12.828 16 1 89.38 31 ALA B C 1
ATOM 1499 O O . ALA B 1 31 ? 16.016 12.992 16.125 1 89.38 31 ALA B O 1
ATOM 1500 N N . THR B 1 32 ? 18.141 13.781 16.328 1 90.5 32 THR B N 1
ATOM 1501 C CA . THR B 1 32 ? 17.719 15.07 16.859 1 90.5 32 THR B CA 1
ATOM 1502 C C . THR B 1 32 ? 18.094 16.203 15.914 1 90.5 32 THR B C 1
ATOM 1504 O O . THR B 1 32 ? 17.297 17.125 15.68 1 90.5 32 THR B O 1
ATOM 1507 N N . THR B 1 33 ? 19.312 16.141 15.336 1 93.81 33 THR B N 1
ATOM 1508 C CA . THR B 1 33 ? 19.75 17.188 14.422 1 93.81 33 THR B CA 1
ATOM 1509 C C . THR B 1 33 ? 19.297 16.875 13 1 93.81 33 THR B C 1
ATOM 1511 O O . THR B 1 33 ? 19 15.727 12.664 1 93.81 33 THR B O 1
ATOM 1514 N N . ASN B 1 34 ? 19.25 17.875 12.203 1 94.5 34 ASN B N 1
ATOM 1515 C CA . ASN B 1 34 ? 18.906 17.672 10.805 1 94.5 34 ASN B CA 1
ATOM 1516 C C . ASN B 1 34 ? 19.891 16.734 10.109 1 94.5 34 ASN B C 1
ATOM 1518 O O . ASN B 1 34 ? 19.5 15.953 9.242 1 94.5 34 ASN B O 1
ATOM 1522 N N . SER B 1 35 ? 21.141 16.781 10.516 1 92.88 35 SER B N 1
ATOM 1523 C CA . SER B 1 35 ? 22.156 15.898 9.953 1 92.88 35 SER B CA 1
ATOM 1524 C C . SER B 1 35 ? 21.891 14.445 10.328 1 92.88 35 SER B C 1
ATOM 1526 O O . SER B 1 35 ? 22 13.555 9.484 1 92.88 35 SER B O 1
ATOM 1528 N N . ASP B 1 36 ? 21.484 14.227 11.539 1 93.44 36 A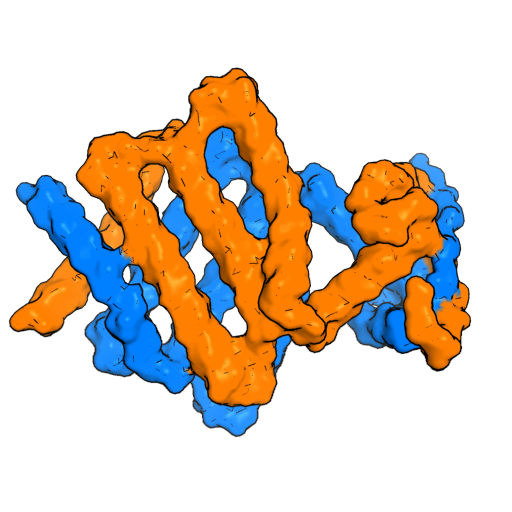SP B N 1
ATOM 1529 C CA . ASP B 1 36 ? 21.125 12.891 12.008 1 93.44 36 ASP B CA 1
ATOM 1530 C C . ASP B 1 36 ? 19.875 12.375 11.305 1 93.44 36 ASP B C 1
ATOM 1532 O O . ASP B 1 36 ? 19.828 11.211 10.883 1 93.44 36 ASP B O 1
ATOM 1536 N N . LYS B 1 37 ? 18.891 13.25 11.188 1 93.56 37 LYS B N 1
ATOM 1537 C CA . LYS B 1 37 ? 17.641 12.875 10.539 1 93.56 37 LYS B CA 1
ATOM 1538 C C . LYS B 1 37 ? 17.859 12.492 9.078 1 93.56 37 LYS B C 1
ATOM 1540 O O . LYS B 1 37 ? 17.312 11.508 8.594 1 93.56 37 LYS B O 1
ATOM 1545 N N . LEU B 1 38 ? 18.703 13.172 8.477 1 93.44 38 LEU B N 1
ATOM 1546 C CA . LEU B 1 38 ? 19.031 12.883 7.09 1 93.44 38 LEU B CA 1
ATOM 1547 C C . LEU B 1 38 ? 19.672 11.5 6.961 1 93.44 38 LEU B C 1
ATOM 1549 O O . LEU B 1 38 ? 19.297 10.727 6.082 1 93.44 38 LEU B O 1
ATOM 1553 N N . ARG B 1 39 ? 20.641 11.219 7.812 1 90.88 39 ARG B N 1
ATOM 1554 C CA . ARG B 1 39 ? 21.312 9.93 7.789 1 90.88 39 ARG B CA 1
ATOM 1555 C C . ARG B 1 39 ? 20.328 8.781 7.98 1 90.88 39 ARG B C 1
ATOM 1557 O O . ARG B 1 39 ? 20.359 7.805 7.227 1 90.88 39 ARG B O 1
ATOM 1564 N N . VAL B 1 40 ? 19.453 8.953 8.906 1 88.19 40 VAL B N 1
ATOM 1565 C CA . VAL B 1 40 ? 18.469 7.906 9.195 1 88.19 40 VAL B CA 1
ATOM 1566 C C . VAL B 1 40 ? 17.516 7.75 8.016 1 88.19 40 VAL B C 1
ATOM 1568 O O . VAL B 1 40 ? 17.25 6.633 7.57 1 88.19 40 VAL B O 1
ATOM 1571 N N . LEU B 1 41 ? 17.031 8.875 7.43 1 88.25 41 LEU B N 1
ATOM 1572 C CA . LEU B 1 41 ? 16.062 8.852 6.332 1 88.25 41 LEU B CA 1
ATOM 1573 C C . LEU B 1 41 ? 16.688 8.242 5.078 1 88.25 41 LEU B C 1
ATOM 1575 O O . LEU B 1 41 ? 16.047 7.449 4.391 1 88.25 41 LEU B O 1
ATOM 1579 N N . LEU B 1 42 ? 17.938 8.594 4.836 1 90.62 42 LEU B N 1
ATOM 1580 C CA . LEU B 1 42 ? 18.609 8.031 3.676 1 90.62 42 LEU B CA 1
ATOM 1581 C C . LEU B 1 42 ? 18.859 6.539 3.863 1 90.62 42 LEU B C 1
ATOM 1583 O O . LEU B 1 42 ? 18.734 5.758 2.916 1 90.62 42 LEU B O 1
ATOM 1587 N N . GLY B 1 43 ? 19.266 6.203 5.066 1 86 43 GLY B N 1
ATOM 1588 C CA . GLY B 1 43 ? 19.438 4.789 5.367 1 86 43 GLY B CA 1
ATOM 1589 C C . GLY B 1 43 ? 18.156 3.99 5.168 1 86 43 GLY B C 1
ATOM 1590 O O . GLY B 1 43 ? 18.188 2.893 4.609 1 86 43 GLY B O 1
ATOM 1591 N N . GLN B 1 44 ? 17.047 4.57 5.609 1 80.31 44 GLN B N 1
ATOM 1592 C CA . GLN B 1 44 ? 15.75 3.93 5.438 1 80.31 44 GLN B CA 1
ATOM 1593 C C . GLN B 1 44 ? 15.391 3.809 3.961 1 80.31 44 GLN B C 1
ATOM 1595 O O . GLN B 1 44 ? 14.898 2.768 3.52 1 80.31 44 GLN B O 1
ATOM 1600 N N . LEU B 1 45 ? 15.641 4.797 3.291 1 83.31 45 LEU B N 1
ATOM 1601 C CA . LEU B 1 45 ? 15.344 4.801 1.862 1 83.31 45 LEU B CA 1
ATOM 1602 C C . LEU B 1 45 ? 16.172 3.734 1.139 1 83.31 45 LEU B C 1
ATOM 1604 O O . LEU B 1 45 ? 15.641 3.029 0.272 1 83.31 45 LEU B O 1
ATOM 1608 N N . LYS B 1 46 ? 17.406 3.605 1.495 1 83.12 46 LYS B N 1
ATOM 1609 C CA . LYS B 1 46 ? 18.25 2.588 0.891 1 83.12 46 LYS B CA 1
ATOM 1610 C C . LYS B 1 46 ? 17.734 1.185 1.19 1 83.12 46 LYS B C 1
ATOM 1612 O O . LYS B 1 46 ? 17.672 0.336 0.299 1 83.12 46 LYS B O 1
ATOM 1617 N N . ARG B 1 47 ? 17.406 1.002 2.395 1 78.75 47 ARG B N 1
ATOM 1618 C CA . ARG B 1 47 ? 16.891 -0.308 2.781 1 78.75 47 ARG B CA 1
ATOM 1619 C C . ARG B 1 47 ? 15.625 -0.646 2.014 1 78.75 47 ARG B C 1
ATOM 1621 O O . ARG B 1 47 ? 15.422 -1.792 1.607 1 78.75 47 ARG B O 1
ATOM 1628 N N . GLN B 1 48 ? 14.836 0.316 1.886 1 73.88 48 GLN B N 1
ATOM 1629 C CA . GLN B 1 48 ? 13.609 0.13 1.118 1 73.88 48 GLN B CA 1
ATOM 1630 C C . GLN B 1 48 ? 13.914 -0.23 -0.332 1 73.88 48 GLN B C 1
ATOM 1632 O O . GLN B 1 48 ? 13.312 -1.147 -0.891 1 73.88 48 GLN B O 1
ATOM 1637 N N . HIS B 1 49 ? 14.781 0.493 -0.847 1 74.19 49 HIS B N 1
ATOM 1638 C CA . HIS B 1 49 ? 15.133 0.298 -2.25 1 74.19 49 HIS B CA 1
ATOM 1639 C C . HIS B 1 49 ? 15.812 -1.049 -2.467 1 74.19 49 HIS B C 1
ATOM 1641 O O . HIS B 1 49 ? 15.562 -1.723 -3.467 1 74.19 49 HIS B O 1
ATOM 1647 N N . ASP B 1 50 ? 16.625 -1.418 -1.566 1 74.06 50 ASP B N 1
ATOM 1648 C CA . ASP B 1 50 ? 17.422 -2.635 -1.732 1 74.06 50 ASP B CA 1
ATOM 1649 C C . ASP B 1 50 ? 16.625 -3.869 -1.33 1 74.06 50 ASP B C 1
ATOM 1651 O O . ASP B 1 50 ? 17.078 -5 -1.52 1 74.06 50 ASP B O 1
ATOM 1655 N N . GLY B 1 51 ? 15.398 -3.607 -1.007 1 67.31 51 GLY B N 1
ATOM 1656 C CA . GLY B 1 51 ? 14.609 -4.742 -0.562 1 67.31 51 GLY B CA 1
ATOM 1657 C C . GLY B 1 51 ? 15.156 -5.402 0.686 1 67.31 51 GLY B C 1
ATOM 1658 O O . GLY B 1 51 ? 14.914 -6.586 0.931 1 67.31 51 GLY B O 1
ATOM 1659 N N . GLY B 1 52 ? 15.914 -4.832 1.336 1 69.12 52 GLY B N 1
ATOM 1660 C CA . GLY B 1 52 ? 16.625 -5.438 2.457 1 69.12 52 GLY B CA 1
ATOM 1661 C C . GLY B 1 52 ? 15.852 -5.34 3.764 1 69.12 52 GLY B C 1
ATOM 1662 O O . GLY B 1 52 ? 16.406 -5.586 4.836 1 69.12 52 GLY B O 1
ATOM 1663 N N . MET B 1 53 ? 14.648 -5.148 3.613 1 79.31 53 MET B N 1
ATOM 1664 C CA . MET B 1 53 ? 13.898 -5.062 4.859 1 79.31 53 MET B CA 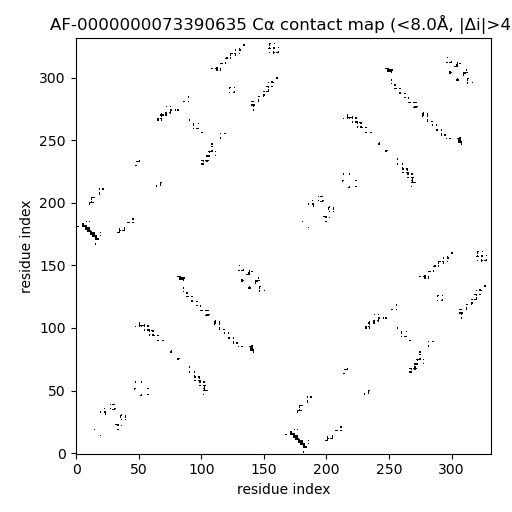1
ATOM 1665 C C . MET B 1 53 ? 13.242 -6.398 5.191 1 79.31 53 MET B C 1
ATOM 1667 O O . MET B 1 53 ? 12.602 -7.012 4.336 1 79.31 53 MET B O 1
ATOM 1671 N N . ASP B 1 54 ? 13.562 -6.902 6.449 1 87.62 54 ASP B N 1
ATOM 1672 C CA . ASP B 1 54 ? 12.734 -8.008 6.906 1 87.62 54 ASP B CA 1
ATOM 1673 C C . ASP B 1 54 ? 11.305 -7.547 7.172 1 87.62 54 ASP B C 1
ATOM 1675 O O . ASP B 1 54 ? 11.016 -6.352 7.137 1 87.62 54 ASP B O 1
ATOM 1679 N N . TYR B 1 55 ? 10.445 -8.523 7.402 1 92 55 TYR B N 1
ATOM 1680 C CA . TYR B 1 55 ? 9.023 -8.18 7.453 1 92 55 TYR B CA 1
ATOM 1681 C C . TYR B 1 55 ? 8.734 -7.223 8.602 1 92 55 TYR B C 1
ATOM 1683 O O . TYR B 1 55 ? 8.078 -6.199 8.414 1 92 55 TYR B O 1
ATOM 1691 N N . PRO B 1 56 ? 9.227 -7.426 9.844 1 92 56 PRO B N 1
ATOM 1692 C CA . PRO B 1 56 ? 8.938 -6.492 10.938 1 92 56 PRO B CA 1
ATOM 1693 C C . PRO B 1 56 ? 9.406 -5.07 10.633 1 92 56 PRO B C 1
ATOM 1695 O O . PRO B 1 56 ? 8.68 -4.109 10.906 1 92 56 PRO B O 1
ATOM 1698 N N . THR B 1 57 ? 10.523 -4.922 10.055 1 86.69 57 THR B N 1
ATOM 1699 C CA . THR B 1 57 ? 11.055 -3.611 9.688 1 86.69 57 THR B CA 1
ATOM 1700 C C . THR B 1 57 ? 10.203 -2.971 8.602 1 86.69 57 THR B C 1
ATOM 1702 O O . THR B 1 57 ? 9.867 -1.785 8.68 1 86.69 57 THR B O 1
ATOM 1705 N N . ALA B 1 58 ? 9.867 -3.812 7.535 1 90.75 58 ALA B N 1
ATOM 1706 C CA . ALA B 1 58 ? 9.023 -3.33 6.449 1 90.75 58 ALA B CA 1
ATOM 1707 C C . ALA B 1 58 ? 7.66 -2.881 6.977 1 90.75 58 ALA B C 1
ATOM 1709 O O . ALA B 1 58 ? 7.117 -1.868 6.527 1 90.75 58 ALA B O 1
ATOM 1710 N N . HIS B 1 59 ? 7.16 -3.623 7.977 1 93.31 59 HIS B N 1
ATOM 1711 C CA . HIS B 1 59 ? 5.852 -3.285 8.531 1 93.31 59 HIS B CA 1
ATOM 1712 C C . HIS B 1 59 ? 5.906 -1.978 9.312 1 93.31 59 HIS B C 1
ATOM 1714 O O . HIS B 1 59 ? 5.008 -1.141 9.195 1 93.31 59 HIS B O 1
ATOM 1720 N N . ALA B 1 60 ? 6.902 -1.772 10.086 1 87.12 60 ALA B N 1
ATOM 1721 C CA . ALA B 1 60 ? 7.082 -0.509 10.797 1 87.12 60 ALA B CA 1
ATOM 1722 C C . ALA B 1 60 ? 7.195 0.658 9.82 1 87.12 60 ALA B C 1
ATOM 1724 O O . ALA B 1 60 ? 6.598 1.715 10.031 1 87.12 60 ALA B O 1
ATOM 1725 N N . TRP B 1 61 ? 7.953 0.468 8.812 1 84.25 61 TRP B N 1
ATOM 1726 C CA . TRP B 1 61 ? 8.117 1.474 7.766 1 84.25 61 TRP B CA 1
ATOM 1727 C C . TRP B 1 61 ? 6.781 1.788 7.102 1 84.25 61 TRP B C 1
ATOM 1729 O O . TRP B 1 61 ? 6.441 2.957 6.895 1 84.25 61 TRP B O 1
ATOM 1739 N N . ALA B 1 62 ? 6.047 0.731 6.719 1 90.69 62 ALA B N 1
ATOM 1740 C CA . ALA B 1 62 ? 4.73 0.903 6.113 1 90.69 62 ALA B CA 1
ATOM 1741 C C . ALA B 1 62 ? 3.787 1.661 7.043 1 90.69 62 ALA B C 1
ATOM 1743 O O . ALA B 1 62 ? 2.982 2.479 6.594 1 90.69 62 ALA B O 1
ATOM 1744 N N . ARG B 1 63 ? 3.9 1.368 8.312 1 90.62 63 ARG B N 1
ATOM 1745 C CA . ARG B 1 63 ? 3.104 2.098 9.289 1 90.62 63 ARG B CA 1
ATOM 1746 C C . ARG B 1 63 ? 3.453 3.582 9.289 1 90.62 63 ARG B C 1
ATOM 1748 O O . ARG B 1 63 ? 2.57 4.434 9.398 1 90.62 63 ARG B O 1
ATOM 1755 N N . ASP B 1 64 ? 4.672 3.842 9.148 1 83.06 64 ASP B N 1
ATOM 1756 C CA . ASP B 1 64 ? 5.113 5.23 9.094 1 83.06 64 ASP B CA 1
ATOM 1757 C C . ASP B 1 64 ? 4.574 5.93 7.848 1 83.06 64 ASP B C 1
ATOM 1759 O O . ASP B 1 64 ? 4.148 7.086 7.914 1 83.06 64 ASP B O 1
ATOM 1763 N N . ILE B 1 65 ? 4.605 5.242 6.773 1 84.75 65 ILE B N 1
ATOM 1764 C CA . ILE B 1 65 ? 4.133 5.777 5.5 1 84.75 65 ILE B CA 1
ATOM 1765 C C . ILE B 1 65 ? 2.654 6.141 5.605 1 84.75 65 ILE B C 1
ATOM 1767 O O . ILE B 1 65 ? 2.221 7.172 5.094 1 84.75 65 ILE B O 1
ATOM 1771 N N . THR B 1 66 ? 1.904 5.309 6.336 1 90.44 66 THR B N 1
ATOM 1772 C CA . THR B 1 66 ? 0.458 5.5 6.379 1 90.44 66 THR B CA 1
ATOM 1773 C C . THR B 1 66 ? 0.054 6.273 7.633 1 90.44 66 THR B C 1
ATOM 1775 O O . THR B 1 66 ? -1.137 6.453 7.898 1 90.44 66 THR B O 1
ATOM 1778 N N . ALA B 1 67 ? 0.99 6.723 8.359 1 87 67 ALA B N 1
ATOM 1779 C CA . ALA B 1 67 ? 0.732 7.336 9.656 1 87 67 ALA B CA 1
ATOM 1780 C C . ALA B 1 67 ? -0.083 8.617 9.508 1 87 67 ALA B C 1
ATOM 1782 O O . ALA B 1 67 ? -0.973 8.891 10.32 1 87 67 ALA B O 1
ATOM 1783 N N . THR B 1 68 ? 0.247 9.383 8.531 1 83.94 68 THR B N 1
ATOM 1784 C CA . THR B 1 68 ? -0.462 10.648 8.344 1 83.94 68 THR B CA 1
ATOM 1785 C C . THR B 1 68 ? -1.959 10.406 8.172 1 83.94 68 THR B C 1
ATOM 1787 O O . THR B 1 68 ? -2.777 11.078 8.797 1 83.94 68 THR B O 1
ATOM 1790 N N . ALA B 1 69 ? -2.289 9.469 7.359 1 88 69 ALA B N 1
ATOM 1791 C CA . ALA B 1 69 ? -3.693 9.133 7.137 1 88 69 ALA B CA 1
ATOM 1792 C C . ALA B 1 69 ? -4.336 8.586 8.406 1 88 69 ALA B C 1
ATOM 1794 O O . ALA B 1 69 ? -5.457 8.961 8.758 1 88 69 ALA B O 1
ATOM 1795 N N . ARG B 1 70 ? -3.623 7.727 9.109 1 90.94 70 ARG B N 1
ATOM 1796 C CA . ARG B 1 70 ? -4.148 7.133 10.336 1 90.94 70 ARG B CA 1
ATOM 1797 C C . ARG B 1 70 ? -4.375 8.195 11.406 1 90.94 70 ARG B C 1
ATOM 1799 O O . ARG B 1 70 ? -5.406 8.203 12.078 1 90.94 70 ARG B O 1
ATOM 1806 N N . ASN B 1 71 ? -3.424 9.078 11.523 1 88.38 71 ASN B N 1
ATOM 1807 C CA . ASN B 1 71 ? -3.545 10.164 12.492 1 88.38 71 ASN B CA 1
ATOM 1808 C C . ASN B 1 71 ? -4.695 11.102 12.148 1 88.38 71 ASN B C 1
ATOM 1810 O O . ASN B 1 71 ? -5.41 11.57 13.031 1 88.38 71 ASN B O 1
ATOM 1814 N N . ALA B 1 72 ? -4.793 11.352 10.891 1 85.19 72 ALA B N 1
ATOM 1815 C CA . ALA B 1 72 ? -5.898 12.188 10.43 1 85.19 72 ALA B CA 1
ATOM 1816 C C . ALA B 1 72 ? -7.246 11.555 10.766 1 85.19 72 ALA B C 1
ATOM 1818 O O . ALA B 1 72 ? -8.18 12.25 11.164 1 85.19 72 ALA B O 1
ATOM 1819 N N . LEU B 1 73 ? -7.324 10.312 10.602 1 88.06 73 LEU B N 1
ATOM 1820 C CA . LEU B 1 73 ? -8.547 9.586 10.93 1 88.06 73 LEU B CA 1
ATOM 1821 C C . LEU B 1 73 ? -8.852 9.672 12.422 1 88.06 73 LEU B C 1
ATOM 1823 O O . LEU B 1 73 ? -10 9.891 12.812 1 88.06 73 LEU B O 1
ATOM 1827 N N . VAL B 1 74 ? -7.836 9.469 13.227 1 88.75 74 VAL B N 1
ATOM 1828 C CA . VAL B 1 74 ? -7.996 9.539 14.68 1 88.75 74 VAL B CA 1
ATOM 1829 C C . VAL B 1 74 ? -8.523 10.922 15.07 1 88.75 74 VAL B C 1
ATOM 1831 O O . VAL B 1 74 ? -9.43 11.039 15.891 1 88.75 74 VAL B O 1
ATOM 1834 N N . ARG B 1 75 ? -8.016 11.906 14.469 1 87.5 75 ARG B N 1
ATOM 1835 C CA . ARG B 1 75 ? -8.453 13.266 14.742 1 87.5 75 ARG B CA 1
ATOM 1836 C C . ARG B 1 75 ? -9.898 13.477 14.312 1 87.5 75 ARG B C 1
ATOM 1838 O O . ARG B 1 75 ? -10.703 14.055 15.055 1 87.5 75 ARG B O 1
ATOM 1845 N N . ALA B 1 76 ? -10.148 13.07 13.117 1 83.62 76 ALA B N 1
ATOM 1846 C CA . ALA B 1 76 ? -11.508 13.195 12.602 1 83.62 76 ALA B CA 1
ATOM 1847 C C . ALA B 1 76 ? -12.508 12.484 13.508 1 83.62 76 ALA B C 1
ATOM 1849 O O . ALA B 1 76 ? -13.609 12.992 13.742 1 83.62 76 ALA B O 1
ATOM 1850 N N . GLU B 1 77 ? -12.156 11.305 14 1 87.19 77 GLU B N 1
ATOM 1851 C CA . GLU B 1 77 ? -13.008 10.539 14.906 1 87.19 77 GLU B CA 1
ATOM 1852 C C . GLU B 1 77 ? -13.211 11.273 16.219 1 87.19 77 GLU B C 1
ATOM 1854 O O . GLU B 1 77 ? -14.312 11.273 16.781 1 87.19 77 GLU B O 1
ATOM 1859 N N . ALA B 1 78 ? -12.18 11.828 16.703 1 86.06 78 ALA B N 1
ATOM 1860 C CA . ALA B 1 78 ? -12.25 12.57 17.953 1 86.06 78 ALA B CA 1
ATOM 1861 C C . ALA B 1 78 ? -13.203 13.758 17.844 1 86.06 78 ALA B C 1
ATOM 1863 O O . ALA B 1 78 ? -13.922 14.078 18.797 1 86.06 78 ALA B O 1
ATOM 1864 N N . GLU B 1 79 ? -13.266 14.305 16.719 1 84.44 79 GLU B N 1
ATOM 1865 C CA . GLU B 1 79 ? -14.086 15.5 16.5 1 84.44 79 GLU B CA 1
ATOM 1866 C C . GLU B 1 79 ? -15.547 15.133 16.266 1 84.44 79 GLU B C 1
ATOM 1868 O O . GLU B 1 79 ? -16.453 15.898 16.609 1 84.44 79 GLU B O 1
ATOM 1873 N N . THR B 1 80 ? -15.789 14.039 15.688 1 80.88 80 THR B N 1
ATOM 1874 C CA . THR B 1 80 ? -17.141 13.719 15.258 1 80.88 80 THR B CA 1
ATOM 1875 C C . THR B 1 80 ? -17.703 12.555 16.078 1 80.88 80 THR B C 1
ATOM 1877 O O . THR B 1 80 ? -18.906 12.289 16.031 1 80.88 80 THR B O 1
ATOM 1880 N N . SER B 1 81 ? -16.859 11.852 16.844 1 83.38 81 SER B N 1
ATOM 1881 C CA . SER B 1 81 ? -17.219 10.648 17.594 1 83.38 81 SER B CA 1
ATOM 1882 C C . SER B 1 81 ? -17.719 9.539 16.672 1 83.38 81 SER B C 1
ATOM 1884 O O . SER B 1 81 ? -18.516 8.695 17.078 1 83.38 81 SER B O 1
ATOM 1886 N N . ARG B 1 82 ? -17.391 9.766 15.398 1 87.06 82 ARG B N 1
ATOM 1887 C CA . ARG B 1 82 ? -17.719 8.719 14.43 1 87.06 82 ARG B CA 1
ATOM 1888 C C . ARG B 1 82 ? -16.5 7.828 14.164 1 87.06 82 ARG B C 1
ATOM 1890 O O . ARG B 1 82 ? -15.391 8.328 13.977 1 87.06 82 ARG B O 1
ATOM 1897 N N . HIS B 1 83 ? -16.719 6.523 14.219 1 89.44 83 HIS B N 1
ATOM 1898 C CA . HIS B 1 83 ? -15.688 5.52 14.016 1 89.44 83 HIS B CA 1
ATOM 1899 C C . 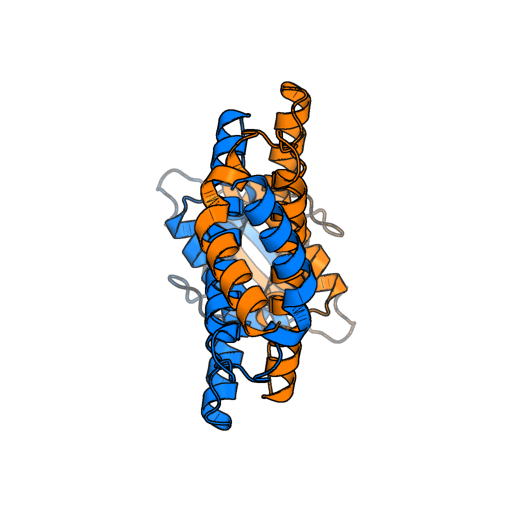HIS B 1 83 ? -16.047 4.574 12.875 1 89.44 83 HIS B C 1
ATOM 1901 O O . HIS B 1 83 ? -17.219 4.238 12.695 1 89.44 83 HIS B O 1
ATOM 1907 N N . SER B 1 84 ? -15.094 4.258 12.094 1 94.19 84 SER B N 1
ATOM 1908 C CA . SER B 1 84 ? -15.32 3.32 11 1 94.19 84 SER B CA 1
ATOM 1909 C C . SER B 1 84 ? -14.422 2.096 11.125 1 94.19 84 SER B C 1
ATOM 1911 O O . SER B 1 84 ? -13.203 2.193 10.945 1 94.19 84 SER B O 1
ATOM 1913 N N . GLU B 1 85 ? -14.992 0.946 11.43 1 94.44 85 GLU B N 1
ATOM 1914 C CA . GLU B 1 85 ? -14.266 -0.32 11.391 1 94.44 85 GLU B CA 1
ATOM 1915 C C . GLU B 1 85 ? -13.836 -0.667 9.969 1 94.44 85 GLU B C 1
ATOM 1917 O O . GLU B 1 85 ? -12.773 -1.257 9.766 1 94.44 85 GLU B O 1
ATOM 1922 N N . VAL B 1 86 ? -14.68 -0.27 9.047 1 96.56 86 VAL B N 1
ATOM 1923 C CA . VAL B 1 86 ? -14.414 -0.532 7.637 1 96.56 86 VAL B CA 1
ATOM 1924 C C . VAL B 1 86 ? -13.141 0.185 7.207 1 96.56 86 VAL B C 1
ATOM 1926 O O . VAL B 1 86 ? -12.227 -0.436 6.656 1 96.56 86 VAL B O 1
ATOM 1929 N N . LEU B 1 87 ? -13.039 1.435 7.496 1 96.62 87 LEU B N 1
ATOM 1930 C CA . LEU B 1 87 ? -11.867 2.209 7.09 1 96.62 87 LEU B CA 1
ATOM 1931 C C . LEU B 1 87 ? -10.625 1.737 7.832 1 96.62 87 LEU B C 1
ATOM 1933 O O . LEU B 1 87 ? -9.531 1.706 7.262 1 96.62 87 LEU B O 1
ATOM 1937 N N . GLU B 1 88 ? -10.758 1.302 9.055 1 95.31 88 GLU B N 1
ATOM 1938 C CA . GLU B 1 88 ? -9.633 0.759 9.812 1 95.31 88 GLU B CA 1
ATOM 1939 C C . GLU B 1 88 ? -9.094 -0.517 9.164 1 95.31 88 GLU B C 1
ATOM 1941 O O . GLU B 1 88 ? -7.883 -0.688 9.031 1 95.31 88 GLU B O 1
ATOM 1946 N N . LEU B 1 89 ? -10.016 -1.352 8.766 1 96.69 89 LEU B N 1
ATOM 1947 C CA . LEU B 1 89 ? -9.648 -2.6 8.102 1 96.69 89 LEU B CA 1
ATOM 1948 C C . LEU B 1 89 ? -8.883 -2.324 6.812 1 96.69 89 LEU B C 1
ATOM 1950 O O . LEU B 1 89 ? -7.887 -2.988 6.527 1 96.69 89 LEU B O 1
ATOM 1954 N N . LEU B 1 90 ? -9.383 -1.371 6.121 1 98.31 90 LEU B N 1
ATOM 1955 C CA . LEU B 1 90 ? -8.781 -1.028 4.836 1 98.31 90 LEU B CA 1
ATOM 1956 C C . LEU B 1 90 ? -7.379 -0.455 5.023 1 98.31 90 LEU B C 1
ATOM 1958 O O . LEU B 1 90 ? -6.449 -0.834 4.309 1 98.31 90 LEU B O 1
ATOM 1962 N N . LEU B 1 91 ? -7.195 0.417 5.992 1 97.25 91 LEU B N 1
ATOM 1963 C CA . LEU B 1 91 ? -5.895 1.021 6.254 1 97.25 91 LEU B CA 1
ATOM 1964 C C . LEU B 1 91 ? -4.895 -0.026 6.73 1 97.25 91 LEU B C 1
ATOM 1966 O O . LEU B 1 91 ? -3.734 -0.02 6.309 1 97.25 91 LEU B O 1
ATOM 1970 N N . GLU B 1 92 ? -5.359 -0.881 7.562 1 97.31 92 GLU B N 1
ATOM 1971 C CA . GLU B 1 92 ? -4.516 -1.976 8.031 1 97.31 92 GLU B CA 1
ATOM 1972 C C . GLU B 1 92 ? -4.094 -2.879 6.875 1 97.31 92 GLU B C 1
ATOM 1974 O O . GLU B 1 92 ? -2.938 -3.299 6.797 1 97.31 92 GLU B O 1
ATOM 1979 N N . HIS B 1 93 ? -5.02 -3.209 6.062 1 98.38 93 HIS B N 1
ATOM 1980 C CA . HIS B 1 93 ? -4.738 -4.035 4.895 1 98.38 93 HIS B CA 1
ATOM 1981 C C . HIS B 1 93 ? -3.668 -3.404 4.012 1 98.38 93 HIS B C 1
ATOM 1983 O O . HIS B 1 93 ? -2.717 -4.074 3.605 1 98.38 93 HIS B O 1
ATOM 1989 N N . VAL B 1 94 ? -3.785 -2.113 3.695 1 98.31 94 VAL B N 1
ATOM 1990 C CA . VAL B 1 94 ? -2.832 -1.413 2.84 1 98.31 94 VAL B CA 1
ATOM 1991 C C . VAL B 1 94 ? -1.446 -1.442 3.48 1 98.31 94 VAL B C 1
ATOM 1993 O O . VAL B 1 94 ? -0.455 -1.756 2.816 1 98.31 94 VAL B O 1
ATOM 1996 N N . THR B 1 95 ? -1.433 -1.231 4.781 1 97 95 THR B N 1
ATOM 1997 C CA . THR B 1 95 ? -0.175 -1.216 5.52 1 97 95 THR B CA 1
ATOM 1998 C C . THR B 1 95 ? 0.501 -2.582 5.465 1 97 95 THR B C 1
ATOM 2000 O O . THR B 1 95 ? 1.668 -2.689 5.082 1 97 95 THR B O 1
ATOM 2003 N N . SER B 1 96 ? -0.232 -3.588 5.762 1 98 96 SER B N 1
ATOM 2004 C CA . SER B 1 96 ? 0.306 -4.941 5.832 1 98 96 SER B CA 1
ATOM 2005 C C . SER B 1 96 ? 0.706 -5.449 4.449 1 98 96 SER B C 1
ATOM 2007 O O . SER B 1 96 ? 1.742 -6.098 4.297 1 98 96 SER B O 1
ATOM 2009 N N . SER B 1 97 ? -0.105 -5.18 3.453 1 98.38 97 SER B N 1
ATOM 2010 C CA . SER B 1 97 ? 0.203 -5.621 2.098 1 98.38 97 SER B CA 1
ATOM 2011 C C . SER B 1 97 ? 1.462 -4.945 1.566 1 98.38 97 SER B C 1
ATOM 2013 O O . SER B 1 97 ? 2.297 -5.586 0.928 1 98.38 97 SER B O 1
ATOM 2015 N N . LEU B 1 98 ? 1.557 -3.633 1.852 1 96.31 98 LEU B N 1
ATOM 2016 C CA . LEU B 1 98 ? 2.766 -2.916 1.456 1 96.31 98 LEU B CA 1
ATOM 2017 C C . LEU B 1 98 ? 4 -3.531 2.109 1 96.31 98 LEU B C 1
ATOM 2019 O O . LEU B 1 98 ? 5.016 -3.744 1.445 1 96.31 98 LEU B O 1
ATOM 2023 N N . ALA B 1 99 ? 3.893 -3.807 3.363 1 95.75 99 ALA B N 1
ATOM 2024 C CA . ALA B 1 99 ? 5 -4.426 4.082 1 95.75 99 ALA B CA 1
ATOM 2025 C C . ALA B 1 99 ? 5.406 -5.746 3.434 1 95.75 99 ALA B C 1
ATOM 2027 O O . ALA B 1 99 ? 6.598 -6.039 3.299 1 95.75 99 ALA B O 1
ATOM 2028 N N . MET B 1 100 ? 4.453 -6.566 3.045 1 96.62 100 MET B N 1
ATOM 2029 C CA . MET B 1 100 ? 4.723 -7.844 2.395 1 96.62 100 MET B CA 1
ATOM 2030 C C . MET B 1 100 ? 5.441 -7.637 1.065 1 96.62 100 MET B C 1
ATOM 2032 O O . MET B 1 100 ? 6.426 -8.32 0.775 1 96.62 100 MET B O 1
ATOM 2036 N N . VAL B 1 101 ? 4.977 -6.656 0.309 1 95.5 101 VAL B N 1
ATOM 2037 C CA . VAL B 1 101 ? 5.547 -6.391 -1.007 1 95.5 101 VAL B CA 1
ATOM 2038 C C . VAL B 1 101 ? 7.004 -5.949 -0.858 1 95.5 101 VAL B C 1
ATOM 2040 O O . VAL B 1 101 ? 7.871 -6.398 -1.608 1 95.5 101 VAL B O 1
ATOM 2043 N N . ILE B 1 102 ? 7.227 -5.18 0.143 1 91.25 102 ILE B N 1
ATOM 2044 C CA . ILE B 1 102 ? 8.547 -4.594 0.334 1 91.25 102 ILE B CA 1
ATOM 2045 C C . ILE B 1 102 ? 9.508 -5.645 0.887 1 91.25 102 ILE B C 1
ATOM 2047 O O . ILE B 1 102 ? 10.68 -5.684 0.512 1 91.25 102 ILE B O 1
ATOM 2051 N N . SER B 1 103 ? 9.062 -6.504 1.709 1 92 103 SER B N 1
ATOM 2052 C CA . SER B 1 103 ? 9.945 -7.418 2.426 1 92 103 SER B CA 1
ATOM 2053 C C . SER B 1 103 ? 10.109 -8.734 1.67 1 92 103 SER B C 1
ATOM 2055 O O . SER B 1 103 ? 11.008 -9.516 1.966 1 92 103 SER B O 1
ATOM 2057 N N . HIS B 1 104 ? 9.227 -9.031 0.704 1 92.44 104 HIS B N 1
ATOM 2058 C CA . HIS B 1 104 ? 9.273 -10.328 0.033 1 92.44 104 HIS B CA 1
ATOM 2059 C C . HIS B 1 104 ? 9.445 -10.164 -1.474 1 92.44 104 HIS B C 1
ATOM 2061 O O . HIS B 1 104 ? 8.891 -10.938 -2.254 1 92.44 104 HIS B O 1
ATOM 2067 N N . ALA B 1 105 ? 10.164 -9.086 -1.823 1 86.88 105 ALA B N 1
ATOM 2068 C CA . ALA B 1 105 ? 10.469 -8.961 -3.246 1 86.88 105 ALA B CA 1
ATOM 2069 C C . ALA B 1 105 ? 11.07 -10.242 -3.797 1 86.88 105 ALA B C 1
ATOM 2071 O O . ALA B 1 105 ? 12.047 -10.766 -3.244 1 86.88 105 ALA B O 1
ATOM 2072 N N . PRO B 1 106 ? 10.484 -10.719 -4.879 1 88.44 106 PRO B N 1
ATOM 2073 C CA . PRO B 1 106 ? 10.867 -12.062 -5.316 1 88.44 106 PRO B CA 1
ATOM 2074 C C . PRO B 1 106 ? 12.188 -12.07 -6.094 1 88.44 106 PRO B C 1
ATOM 2076 O O . PRO B 1 106 ? 12.438 -11.164 -6.895 1 88.44 106 PRO B O 1
ATOM 2079 N N . HIS B 1 107 ? 12.984 -13.047 -5.859 1 83.12 107 HIS B N 1
ATOM 2080 C CA . HIS B 1 107 ? 14.195 -13.289 -6.633 1 83.12 107 HIS B CA 1
ATOM 2081 C C . HIS B 1 107 ? 14.078 -14.562 -7.461 1 83.12 107 HIS B C 1
ATOM 2083 O O . HIS B 1 107 ? 14.836 -14.766 -8.414 1 83.12 107 HIS B O 1
ATOM 2089 N N . THR B 1 108 ? 13.227 -15.414 -7.086 1 87.5 108 THR B N 1
ATOM 2090 C CA . THR B 1 108 ? 12.969 -16.672 -7.77 1 87.5 108 THR B CA 1
ATOM 2091 C C . THR B 1 108 ? 11.469 -16.906 -7.941 1 87.5 108 THR B C 1
ATOM 2093 O O . THR B 1 108 ? 10.656 -16.188 -7.355 1 87.5 108 THR B O 1
ATOM 2096 N N . ALA B 1 109 ? 11.188 -17.891 -8.734 1 88.38 109 ALA B N 1
ATOM 2097 C CA . ALA B 1 109 ? 9.789 -18.266 -8.906 1 88.38 109 ALA B CA 1
ATOM 2098 C C . ALA B 1 109 ? 9.172 -18.734 -7.59 1 88.38 109 ALA B C 1
ATOM 2100 O O . ALA B 1 109 ? 7.996 -18.484 -7.324 1 88.38 109 ALA B O 1
ATOM 2101 N N . ALA B 1 110 ? 9.977 -19.375 -6.855 1 92 110 ALA B N 1
ATOM 2102 C CA . ALA B 1 110 ? 9.508 -19.859 -5.559 1 92 110 ALA B CA 1
ATOM 2103 C C . ALA B 1 110 ? 9.188 -18.688 -4.629 1 92 110 ALA B C 1
ATOM 2105 O O . ALA B 1 110 ? 8.188 -18.703 -3.914 1 92 110 ALA B O 1
ATOM 2106 N N . ASP B 1 111 ? 10.008 -17.625 -4.645 1 92.94 111 ASP B N 1
ATOM 2107 C CA . ASP B 1 111 ? 9.75 -16.406 -3.875 1 92.94 111 ASP B CA 1
ATOM 2108 C C . ASP B 1 111 ? 8.461 -15.734 -4.328 1 92.94 111 ASP B C 1
ATOM 2110 O O . ASP B 1 111 ? 7.684 -15.25 -3.504 1 92.94 111 ASP B O 1
ATOM 2114 N N . ALA B 1 112 ? 8.305 -15.742 -5.633 1 93.88 112 ALA B N 1
ATOM 2115 C CA . ALA B 1 112 ? 7.117 -15.109 -6.203 1 93.88 112 ALA B CA 1
ATOM 2116 C C . ALA B 1 112 ? 5.848 -15.836 -5.766 1 93.88 112 ALA B C 1
ATOM 2118 O O . ALA B 1 112 ? 4.848 -15.203 -5.422 1 93.88 112 ALA B O 1
ATOM 2119 N N . ALA B 1 113 ? 5.938 -17.156 -5.758 1 95 113 ALA B N 1
ATOM 2120 C CA . ALA B 1 113 ? 4.801 -17.969 -5.328 1 95 113 ALA B CA 1
ATOM 2121 C C . ALA B 1 113 ? 4.477 -17.719 -3.857 1 95 113 ALA B C 1
ATOM 2123 O O . ALA B 1 113 ? 3.307 -17.688 -3.469 1 95 113 ALA B O 1
ATOM 2124 N N . ARG B 1 114 ? 5.496 -17.5 -3.098 1 96.12 114 ARG B N 1
ATOM 2125 C CA . ARG B 1 114 ? 5.305 -17.25 -1.675 1 96.12 114 ARG B CA 1
ATOM 2126 C C . ARG B 1 114 ? 4.637 -15.891 -1.452 1 96.12 114 ARG B C 1
ATOM 2128 O O . ARG B 1 114 ? 3.686 -15.781 -0.674 1 96.12 114 ARG B O 1
ATOM 2135 N N . LEU B 1 115 ? 5.141 -14.898 -2.111 1 96.31 115 LEU B N 1
ATOM 2136 C CA . LEU B 1 115 ? 4.535 -13.578 -2.018 1 96.31 115 LEU B CA 1
ATOM 2137 C C . LEU B 1 115 ? 3.086 -13.609 -2.494 1 96.31 115 LEU B C 1
ATOM 2139 O O . LEU B 1 115 ? 2.207 -13.016 -1.865 1 96.31 115 LEU B O 1
ATOM 2143 N N . GLU B 1 116 ? 2.875 -14.281 -3.592 1 97.56 116 GLU B N 1
ATOM 2144 C CA . GLU B 1 116 ? 1.536 -14.461 -4.145 1 97.56 116 GLU B CA 1
ATOM 2145 C C . GLU B 1 116 ? 0.596 -15.086 -3.119 1 97.56 116 GLU B C 1
ATOM 2147 O O . GLU B 1 116 ? -0.503 -14.578 -2.887 1 97.56 116 GLU B O 1
ATOM 2152 N N . ASP B 1 117 ? 1.037 -16.109 -2.508 1 98.12 117 ASP B N 1
ATOM 2153 C CA . ASP B 1 117 ? 0.238 -16.797 -1.5 1 98.12 117 ASP B CA 1
ATOM 2154 C C . ASP B 1 117 ? -0.112 -15.859 -0.344 1 98.12 117 ASP B C 1
ATOM 2156 O O . ASP B 1 117 ? -1.265 -15.805 0.088 1 98.12 117 ASP B O 1
ATOM 2160 N N . MET B 1 118 ? 0.837 -15.141 0.152 1 98.12 118 MET B N 1
ATOM 2161 C CA . MET B 1 118 ? 0.65 -14.219 1.271 1 98.12 118 MET B CA 1
ATOM 2162 C C . MET B 1 118 ? -0.357 -13.133 0.917 1 98.12 118 MET B C 1
ATOM 2164 O O . MET B 1 118 ? -1.268 -12.844 1.696 1 98.12 118 MET B O 1
ATOM 2168 N N . LEU B 1 119 ? -0.208 -12.586 -0.261 1 98.5 119 LEU B N 1
ATOM 2169 C CA . LEU B 1 119 ? -1.047 -11.461 -0.659 1 98.5 119 LEU B CA 1
ATOM 2170 C C . LEU B 1 119 ? -2.471 -11.922 -0.951 1 98.5 119 LEU B C 1
ATOM 2172 O O . LEU B 1 119 ? -3.434 -11.219 -0.634 1 98.5 119 LEU B O 1
ATOM 2176 N N . VAL B 1 120 ? -2.615 -13.094 -1.562 1 98.56 120 VAL B N 1
ATOM 2177 C CA . VAL B 1 120 ? -3.945 -13.625 -1.835 1 98.56 120 VAL B CA 1
ATOM 2178 C C . VAL B 1 120 ? -4.672 -13.898 -0.52 1 98.56 120 VAL B C 1
ATOM 2180 O O . VAL B 1 120 ? -5.836 -13.531 -0.357 1 98.56 120 VAL B O 1
ATOM 2183 N N . ARG B 1 121 ? -3.961 -14.492 0.393 1 98.56 121 ARG B N 1
ATOM 2184 C CA . ARG B 1 121 ? -4.539 -14.758 1.706 1 98.56 121 ARG B CA 1
ATOM 2185 C C . ARG B 1 121 ? -5.016 -13.469 2.365 1 98.56 121 ARG B C 1
ATOM 2187 O O . ARG B 1 121 ? -6.133 -13.414 2.887 1 98.56 121 ARG B O 1
ATOM 2194 N N . ARG B 1 122 ? -4.242 -12.5 2.285 1 98.44 122 ARG B N 1
ATOM 2195 C CA . ARG B 1 122 ? -4.586 -11.219 2.908 1 98.44 122 ARG B CA 1
ATOM 2196 C C . ARG B 1 122 ? -5.754 -10.562 2.188 1 98.44 122 ARG B C 1
ATOM 2198 O O . ARG B 1 122 ? -6.625 -9.961 2.824 1 98.44 122 ARG B O 1
ATOM 2205 N N . ALA B 1 123 ? -5.75 -10.617 0.888 1 98.69 123 ALA B N 1
ATOM 2206 C CA . ALA B 1 123 ? -6.824 -10.031 0.094 1 98.69 123 ALA B CA 1
ATOM 2207 C C . ALA B 1 123 ? -8.172 -10.648 0.445 1 98.69 123 ALA B C 1
ATOM 2209 O O . ALA B 1 123 ? -9.164 -9.945 0.629 1 98.69 123 ALA B O 1
ATOM 2210 N N . PHE B 1 124 ? -8.219 -11.922 0.603 1 98.5 124 PHE B N 1
ATOM 2211 C CA . PHE B 1 124 ? -9.484 -12.578 0.904 1 98.5 124 PHE B CA 1
ATOM 2212 C C . PHE B 1 124 ? -9.875 -12.359 2.359 1 98.5 124 PHE B C 1
ATOM 2214 O O . PHE B 1 124 ? -11.062 -12.297 2.684 1 98.5 124 PHE B O 1
ATOM 2221 N N . ALA B 1 125 ? -8.859 -12.25 3.238 1 98.19 125 ALA B N 1
ATOM 2222 C CA . ALA B 1 125 ? -9.18 -11.867 4.609 1 98.19 125 ALA B CA 1
ATOM 2223 C C . ALA B 1 125 ? -9.867 -10.5 4.652 1 98.19 125 ALA B C 1
ATOM 2225 O O . ALA B 1 125 ? -10.828 -10.305 5.398 1 98.19 125 ALA B O 1
ATOM 2226 N N . LEU B 1 126 ? -9.383 -9.609 3.859 1 98.38 126 LEU B N 1
ATOM 2227 C CA . LEU B 1 126 ? -10.016 -8.297 3.768 1 98.38 126 LEU B CA 1
ATOM 2228 C C . LEU B 1 126 ? -11.438 -8.414 3.238 1 98.38 126 LEU B C 1
ATOM 2230 O O . LEU B 1 126 ? -12.367 -7.836 3.807 1 98.38 126 LEU B O 1
ATOM 2234 N N . ALA B 1 127 ? -11.609 -9.133 2.15 1 98.06 127 ALA B N 1
ATOM 2235 C CA . ALA B 1 127 ? -12.93 -9.312 1.562 1 98.06 127 ALA B CA 1
ATOM 2236 C C . ALA B 1 127 ? -13.906 -9.898 2.576 1 98.06 127 ALA B C 1
ATOM 2238 O O . ALA B 1 127 ? -15.039 -9.422 2.713 1 98.06 127 ALA B O 1
ATOM 2239 N N . ALA B 1 128 ? -13.445 -10.922 3.275 1 97.25 128 ALA B N 1
ATOM 2240 C CA . ALA B 1 128 ? -14.281 -11.531 4.305 1 97.25 128 ALA B CA 1
ATOM 2241 C C . ALA B 1 128 ? -14.641 -10.523 5.391 1 97.25 128 ALA B C 1
ATOM 2243 O O . ALA B 1 128 ? -15.789 -10.477 5.848 1 97.25 128 ALA B O 1
ATOM 2244 N N . GLY B 1 129 ? -13.664 -9.789 5.793 1 96.94 129 GLY B N 1
ATOM 2245 C CA . GLY B 1 129 ? -13.914 -8.758 6.785 1 96.94 129 GLY B CA 1
ATOM 2246 C C . GLY B 1 129 ? -14.945 -7.734 6.336 1 96.94 129 GLY B C 1
ATOM 2247 O O . GLY B 1 129 ? -15.805 -7.332 7.117 1 96.94 129 GLY B O 1
ATOM 2248 N N . LEU B 1 130 ? -14.852 -7.281 5.086 1 97.25 130 LEU B N 1
ATOM 2249 C CA . LEU B 1 130 ? -15.805 -6.328 4.539 1 97.25 130 LEU B CA 1
ATOM 2250 C C . LEU B 1 130 ? -17.188 -6.953 4.43 1 97.25 130 LEU B C 1
ATOM 2252 O O . LEU B 1 130 ? -18.203 -6.312 4.758 1 97.25 130 LEU B O 1
ATOM 2256 N N . LEU B 1 131 ? -17.234 -8.203 3.975 1 96.31 131 LEU B N 1
ATOM 2257 C CA . LEU B 1 131 ? -18.516 -8.875 3.822 1 96.31 131 LEU B CA 1
ATOM 2258 C C . LEU B 1 131 ? -19.188 -9.07 5.176 1 96.31 131 LEU B C 1
ATOM 2260 O O . LEU B 1 131 ? -20.422 -8.992 5.281 1 96.31 131 LEU B O 1
ATOM 2264 N N . ARG B 1 132 ? -18.422 -9.32 6.254 1 95.75 132 ARG B N 1
ATOM 2265 C CA . ARG B 1 132 ? -18.984 -9.438 7.598 1 95.75 132 ARG B CA 1
ATOM 2266 C C . ARG B 1 132 ? -19.672 -8.133 8.023 1 95.75 132 ARG B C 1
ATOM 2268 O O . ARG B 1 132 ? -20.656 -8.156 8.75 1 95.75 132 ARG B O 1
ATOM 2275 N N . GLN B 1 133 ? -19.109 -7.012 7.535 1 92.88 133 GLN B N 1
ATOM 2276 C CA . GLN B 1 133 ? -19.703 -5.711 7.828 1 92.88 133 GLN B CA 1
ATOM 2277 C C . GLN B 1 133 ? -21.031 -5.535 7.094 1 92.88 133 GLN B C 1
ATOM 2279 O O . GLN B 1 133 ? -21.812 -4.652 7.434 1 92.88 133 GLN B O 1
ATOM 2284 N N . ALA B 1 134 ? -21.234 -6.293 6.09 1 87.5 134 ALA B N 1
ATOM 2285 C CA . ALA B 1 134 ? -22.453 -6.188 5.293 1 87.5 134 ALA B CA 1
ATOM 2286 C C . ALA B 1 134 ? -23.5 -7.207 5.738 1 87.5 134 ALA B C 1
ATOM 2288 O O . ALA B 1 134 ? -24.594 -7.293 5.156 1 87.5 134 ALA B O 1
ATOM 2289 N N . ALA B 1 135 ? -23.047 -8.039 6.668 1 81.31 135 ALA B N 1
ATOM 2290 C CA . ALA B 1 135 ? -23.953 -9.086 7.141 1 81.31 135 ALA B CA 1
ATOM 2291 C C . ALA B 1 135 ? -25.141 -8.477 7.887 1 81.31 135 ALA B C 1
ATOM 2293 O O . ALA B 1 135 ? -26.219 -9.086 7.949 1 81.31 135 ALA B O 1
ATOM 2294 N N . THR B 1 136 ? -24.828 -7.328 8.508 1 71.5 136 THR B N 1
ATOM 2295 C CA . THR B 1 136 ? -25.938 -6.594 9.117 1 71.5 136 THR B CA 1
ATOM 2296 C C . THR B 1 136 ? -26.297 -5.371 8.281 1 71.5 136 THR B C 1
ATOM 2298 O O . THR B 1 136 ? -25.609 -5.055 7.301 1 71.5 136 THR B O 1
ATOM 2301 N N . THR B 1 137 ? -27.344 -4.828 8.672 1 65.56 137 THR B N 1
ATOM 2302 C CA . THR B 1 137 ? -27.875 -3.699 7.914 1 65.56 137 THR B CA 1
ATOM 2303 C C . THR B 1 137 ? -26.891 -2.525 7.949 1 65.56 137 THR B C 1
ATOM 2305 O O . THR B 1 137 ? -26.719 -1.827 6.949 1 65.56 137 THR B O 1
ATOM 2308 N N . ASP B 1 138 ? -26.266 -2.418 9 1 78.75 138 ASP B N 1
ATOM 2309 C CA . ASP B 1 138 ? -25.422 -1.229 9.07 1 78.75 138 ASP B CA 1
ATOM 2310 C C . ASP B 1 138 ? -23.969 -1.6 9.367 1 78.75 138 ASP B C 1
ATOM 2312 O O . ASP B 1 138 ? -23.688 -2.18 10.422 1 78.75 138 ASP B O 1
ATOM 2316 N N . ALA B 1 139 ? -23.156 -1.292 8.367 1 83.06 139 ALA B N 1
ATOM 2317 C CA . ALA B 1 139 ? -21.719 -1.442 8.594 1 83.06 139 ALA B CA 1
ATOM 2318 C C . ALA B 1 139 ? -21.203 -0.376 9.562 1 83.06 139 ALA B C 1
ATOM 2320 O O . ALA B 1 139 ? -21.766 0.714 9.648 1 83.06 139 ALA B O 1
ATOM 2321 N N . GLU B 1 140 ? -20.281 -0.732 10.391 1 92.5 140 GLU B N 1
ATOM 2322 C CA . GLU B 1 140 ? -19.547 0.269 11.156 1 92.5 140 GLU B CA 1
ATOM 2323 C C . GLU B 1 140 ? -18.609 1.063 10.266 1 92.5 140 GLU B C 1
ATOM 2325 O O . GLU B 1 140 ? -17.406 0.782 10.211 1 92.5 140 GLU B O 1
ATOM 2330 N N . ALA B 1 141 ? -19.203 2.047 9.531 1 94.69 141 ALA B N 1
ATOM 2331 C CA . ALA B 1 141 ? -18.516 2.867 8.531 1 94.69 141 ALA B CA 1
ATOM 2332 C C . ALA B 1 141 ? -19.031 4.305 8.562 1 94.69 141 ALA B C 1
ATOM 2334 O O . ALA B 1 141 ? -20.016 4.605 9.242 1 94.69 141 ALA B O 1
ATOM 2335 N N . TYR B 1 142 ? -18.328 5.156 7.941 1 93.44 142 TYR B N 1
ATOM 2336 C CA . TYR B 1 142 ? -18.828 6.52 7.781 1 93.44 142 TYR B CA 1
ATOM 2337 C C . TYR B 1 142 ? -20.094 6.551 6.941 1 93.44 142 TYR B C 1
ATOM 2339 O O . TYR B 1 142 ? -21.016 7.305 7.238 1 93.44 142 TYR B O 1
ATOM 2347 N N . ASP B 1 143 ? -20.125 5.809 5.941 1 93.12 143 ASP B N 1
ATOM 2348 C CA . ASP B 1 143 ? -21.328 5.516 5.156 1 93.12 143 ASP B CA 1
ATOM 2349 C C . ASP B 1 143 ? -21.75 4.062 5.336 1 93.12 143 ASP B C 1
ATOM 2351 O O . ASP B 1 143 ? -21.156 3.156 4.75 1 93.12 143 ASP B O 1
ATOM 2355 N N . PRO B 1 144 ? -22.844 3.867 6.082 1 92.75 144 PRO B N 1
ATOM 2356 C CA . PRO B 1 144 ? -23.25 2.504 6.422 1 92.75 144 PRO B CA 1
ATOM 2357 C C . PRO B 1 144 ? -23.594 1.663 5.191 1 92.75 144 PRO B C 1
ATOM 2359 O O . PRO B 1 144 ? -23.578 0.431 5.262 1 92.75 144 PRO B O 1
ATOM 2362 N N . GLY B 1 145 ? -23.828 2.248 4.082 1 93.25 145 GLY B N 1
ATOM 2363 C CA . GLY B 1 145 ? -24.203 1.522 2.877 1 93.25 145 GLY B CA 1
ATOM 2364 C C . GLY B 1 145 ? -23.031 1.276 1.942 1 93.25 145 GLY B C 1
ATOM 2365 O O . GLY B 1 145 ? -23.203 0.704 0.864 1 93.25 145 GLY B O 1
ATOM 2366 N N . VAL B 1 146 ? -21.812 1.622 2.391 1 95.75 146 VAL B N 1
ATOM 2367 C CA . VAL B 1 146 ? -20.688 1.675 1.479 1 95.75 146 VAL B CA 1
ATOM 2368 C C . VAL B 1 146 ? -20.328 0.264 1.018 1 95.75 146 VAL B C 1
ATOM 2370 O O . VAL B 1 146 ? -20.031 0.044 -0.161 1 95.75 146 VAL B O 1
ATOM 2373 N N . VAL B 1 147 ? -20.344 -0.71 1.896 1 96.62 147 VAL B N 1
ATOM 2374 C CA . VAL B 1 147 ? -19.953 -2.068 1.541 1 96.62 147 VAL B CA 1
ATOM 2375 C C . VAL B 1 147 ? -20.969 -2.674 0.581 1 96.62 147 VAL B C 1
ATOM 2377 O O . VAL B 1 147 ? -20.609 -3.203 -0.471 1 96.62 147 VAL B O 1
ATOM 2380 N N . ARG B 1 148 ? -22.219 -2.553 0.895 1 94.38 148 ARG B N 1
ATOM 2381 C CA . ARG B 1 148 ? -23.281 -3.109 0.069 1 94.38 148 ARG B CA 1
ATOM 2382 C C . ARG B 1 148 ? -23.281 -2.479 -1.318 1 94.38 148 ARG B C 1
ATOM 2384 O O . ARG B 1 148 ? -23.609 -3.141 -2.307 1 94.38 148 ARG B O 1
ATOM 2391 N N . ARG B 1 149 ? -22.938 -1.258 -1.38 1 94.75 149 ARG B N 1
ATOM 2392 C CA . ARG B 1 149 ? -22.938 -0.516 -2.637 1 94.75 149 ARG B CA 1
ATOM 2393 C C . ARG B 1 149 ? -21.938 -1.097 -3.625 1 94.75 149 ARG B C 1
ATOM 2395 O O . ARG B 1 149 ? -22.156 -1.042 -4.84 1 94.75 149 ARG B O 1
ATOM 2402 N N . HIS B 1 150 ? -20.875 -1.747 -3.092 1 96.69 150 HIS B N 1
ATOM 2403 C CA . HIS B 1 150 ? -19.781 -2.104 -3.994 1 96.69 150 HIS B CA 1
ATOM 2404 C C . HIS B 1 150 ? -19.578 -3.613 -4.043 1 96.69 150 HIS B C 1
ATOM 2406 O O . HIS B 1 150 ? -18.797 -4.113 -4.852 1 96.69 150 HIS B O 1
ATOM 2412 N N . MET B 1 151 ? -20.312 -4.383 -3.309 1 96.44 151 MET B N 1
ATOM 2413 C CA . MET B 1 151 ? -19.984 -5.797 -3.115 1 96.44 151 MET B CA 1
ATOM 2414 C C . MET B 1 151 ? -20.656 -6.656 -4.18 1 96.44 151 MET B C 1
ATOM 2416 O O . MET B 1 151 ? -20.375 -7.848 -4.297 1 96.44 151 MET B O 1
ATOM 2420 N N . ALA B 1 152 ? -21.5 -6.125 -5.012 1 94.88 152 ALA B N 1
ATOM 2421 C CA . ALA B 1 152 ? -22.406 -6.895 -5.844 1 94.88 152 ALA B CA 1
ATOM 2422 C C . ALA B 1 152 ? -21.656 -7.84 -6.77 1 94.88 152 ALA B C 1
ATOM 2424 O O . ALA B 1 152 ? -21.953 -9.039 -6.828 1 94.88 152 ALA B O 1
ATOM 2425 N N . ALA B 1 153 ? -20.703 -7.352 -7.477 1 94.88 153 ALA B N 1
ATOM 2426 C CA . ALA B 1 153 ? -19.969 -8.156 -8.453 1 94.88 153 ALA B CA 1
ATOM 2427 C C . ALA B 1 153 ? -19.234 -9.305 -7.777 1 94.88 153 ALA B C 1
ATOM 2429 O O . ALA B 1 153 ? -19.25 -10.438 -8.273 1 94.88 153 ALA B O 1
ATOM 2430 N N . ALA B 1 154 ? -18.641 -9.008 -6.668 1 95.62 154 ALA B N 1
ATOM 2431 C CA . ALA B 1 154 ? -17.891 -10.031 -5.945 1 95.62 154 ALA B CA 1
ATOM 2432 C C . ALA B 1 154 ? -18.828 -11.109 -5.395 1 95.62 154 ALA B C 1
ATOM 2434 O O . ALA B 1 154 ? -18.516 -12.297 -5.457 1 95.62 154 ALA B O 1
ATOM 2435 N N . VAL B 1 155 ? -19.984 -10.711 -4.914 1 95.56 155 VAL B N 1
ATOM 2436 C CA . VAL B 1 155 ? -20.953 -11.625 -4.344 1 95.56 155 VAL B CA 1
ATOM 2437 C C . VAL B 1 155 ? -21.516 -12.531 -5.438 1 95.56 155 VAL B C 1
ATOM 2439 O O . VAL B 1 155 ? -21.656 -13.742 -5.246 1 95.56 155 VAL B O 1
ATOM 2442 N N . GLU B 1 156 ? -21.812 -11.961 -6.578 1 94.56 156 GLU B N 1
AT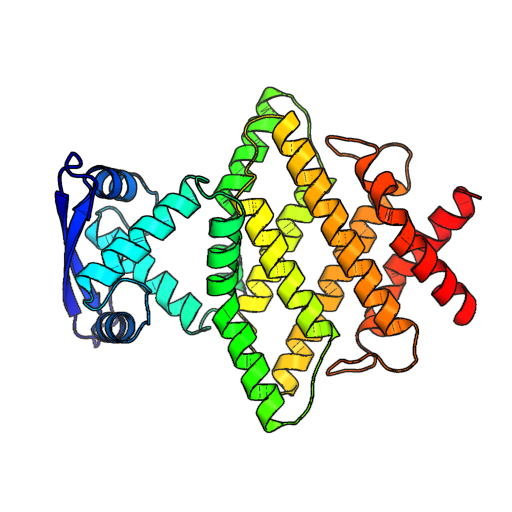OM 2443 C CA . GLU B 1 156 ? -22.312 -12.734 -7.703 1 94.56 156 GLU B CA 1
ATOM 2444 C C . GLU B 1 156 ? -21.312 -13.789 -8.156 1 94.56 156 GLU B C 1
ATOM 2446 O O . GLU B 1 156 ? -21.672 -14.945 -8.367 1 94.56 156 GLU B O 1
ATOM 2451 N N . LEU B 1 157 ? -20.109 -13.414 -8.273 1 94.56 157 LEU B N 1
ATOM 2452 C CA . LEU B 1 157 ? -19.047 -14.336 -8.695 1 94.56 157 LEU B CA 1
ATOM 2453 C C . LEU B 1 157 ? -18.844 -15.438 -7.664 1 94.56 157 LEU B C 1
ATOM 2455 O O . LEU B 1 157 ? -18.734 -16.609 -8.016 1 94.56 157 LEU B O 1
ATOM 2459 N N . ALA B 1 158 ? -18.797 -15.023 -6.422 1 94.31 158 ALA B N 1
ATOM 2460 C CA . ALA B 1 158 ? -18.609 -15.984 -5.34 1 94.31 158 ALA B CA 1
ATOM 2461 C C . ALA B 1 158 ? -19.75 -17 -5.32 1 94.31 158 ALA B C 1
ATOM 2463 O O . ALA B 1 158 ? -19.516 -18.203 -5.148 1 94.31 158 ALA B O 1
ATOM 2464 N N . SER B 1 159 ? -20.953 -16.516 -5.535 1 91.81 159 SER B N 1
ATOM 2465 C CA . SER B 1 159 ? -22.125 -17.391 -5.535 1 91.81 159 SER B CA 1
ATOM 2466 C C . SER B 1 159 ? -22.078 -18.375 -6.691 1 91.81 159 SER B C 1
ATOM 2468 O O . SER B 1 159 ? -22.453 -19.547 -6.531 1 91.81 159 SER B O 1
ATOM 2470 N N . SER B 1 160 ? -21.625 -17.938 -7.812 1 91.31 160 SER B N 1
ATOM 2471 C CA . SER B 1 160 ? -21.5 -18.797 -8.977 1 91.31 160 SER B CA 1
ATOM 2472 C C . SER B 1 160 ? -20.469 -19.906 -8.734 1 91.31 160 SER B C 1
ATOM 2474 O O . SER B 1 160 ? -20.688 -21.047 -9.117 1 91.31 160 SER B O 1
ATOM 2476 N N . ILE B 1 161 ? -19.453 -19.609 -8.078 1 89.38 161 ILE B N 1
ATOM 2477 C CA . ILE B 1 161 ? -18.391 -20.562 -7.773 1 89.38 161 ILE B CA 1
ATOM 2478 C C . ILE B 1 161 ? -18.891 -21.578 -6.75 1 89.38 161 ILE B C 1
ATOM 2480 O O . ILE B 1 161 ? -18.625 -22.781 -6.875 1 89.38 161 ILE B O 1
ATOM 2484 N N . HIS B 1 162 ? -19.531 -21.016 -5.801 1 86.06 162 HIS B N 1
ATOM 2485 C CA . HIS B 1 162 ? -20.078 -21.875 -4.75 1 86.06 162 HIS B CA 1
ATOM 2486 C C . HIS B 1 162 ? -21.062 -22.891 -5.316 1 86.06 162 HIS B C 1
ATOM 2488 O O . HIS B 1 162 ? -21.062 -24.047 -4.914 1 86.06 162 HIS B O 1
ATOM 2494 N N . GLN B 1 163 ? -21.75 -22.391 -6.273 1 81.31 163 GLN B N 1
ATOM 2495 C CA . GLN B 1 163 ? -22.766 -23.25 -6.891 1 81.31 163 GLN B CA 1
ATOM 2496 C C . GLN B 1 163 ? -22.109 -24.328 -7.75 1 81.31 163 GLN B C 1
ATOM 2498 O O . GLN B 1 163 ? -22.609 -25.453 -7.848 1 81.31 163 GLN B O 1
ATOM 2503 N N . LYS B 1 164 ? -21.016 -24.078 -8.352 1 77.94 164 LYS B N 1
ATOM 2504 C CA . LYS B 1 164 ? -20.312 -25.031 -9.203 1 77.94 164 LYS B CA 1
ATOM 2505 C C . LYS B 1 164 ? -19.547 -26.062 -8.359 1 77.94 164 LYS B C 1
ATOM 2507 O O . LYS B 1 164 ? -19.297 -27.172 -8.812 1 77.94 164 LYS B O 1
ATOM 2512 N N . GLY B 1 165 ? -19.172 -25.609 -7.262 1 74.62 165 GLY B N 1
ATOM 2513 C CA . GLY B 1 165 ? -18.391 -26.5 -6.414 1 74.62 165 GLY B CA 1
ATOM 2514 C C . GLY B 1 165 ? -19.25 -27.438 -5.598 1 74.62 165 GLY B C 1
ATOM 2515 O O . GLY B 1 165 ? -18.734 -28.375 -4.977 1 74.62 165 GLY B O 1
ATOM 2516 N N . GLU B 1 166 ? -20.531 -27.172 -5.5 1 59.88 166 GLU B N 1
ATOM 2517 C CA . GLU B 1 166 ? -21.484 -28.094 -4.891 1 59.88 166 GLU B CA 1
ATOM 2518 C C . GLU B 1 166 ? -22.109 -29.016 -5.934 1 59.88 166 GLU B C 1
ATOM 2520 O O . GLU B 1 166 ? -22.266 -30.203 -5.707 1 59.88 166 GLU B O 1
#

Secondary structure (DSSP, 8-state):
---TTS-EEEEEEEEEHHHHHHHHHS-BTTB-SHHHHHHHHHHHHHHHHHT---HHHHHHHHHHHTHHHHHHHHHHHHHH----HHHHHHHHHHHHHHHHHHHT--SSHHHHHHHHHHHHHHHHHHHHHHHHHTSSSS-SSSSTTHHHHH-HHHHHHHHHHHHHH-/---TTS-EEEEEEEEEHHHHHHHHHS-BTTB-SHHHHHHHHHHHHHHHHHT---HHHHHHHHHHHTHHHHHHHHHHHHHH----HHHHHHHHHHHHHHHHHHHT--SSHHHHHHHHHHHHHHHHHHHHHHHHHTSSSS-SSSSTTHHHHH-HHHHHHHHHHHHHH-

Sequence (332 aa):
MPPPGQSMEPLSARIPSDLYLWLARLPVEGATTNSDKLRVLLGQLKRQHDGGMDYPTAHAWARDITATARNALVRAEAETSRHSEVLELLLEHVTSSLAMVISHAPHTAADAARLEDMLVRRAFALAAGLLRQAATTDAEAYDPGVVRRHMAAAVELASSIHQKGEMPPPGQSMEPLSARIPSDLYLWLARLPVEGATTNSDKLRVLLGQLKRQHDGGMDYPTAHAWARDITATARNALVRAEAETSRHSE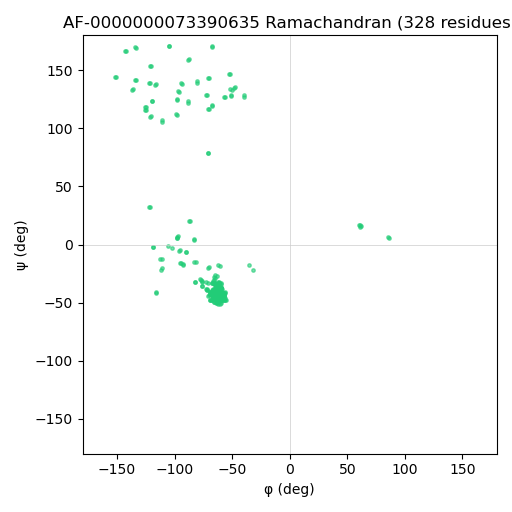VLELLLEHVTSSLAMVISHAPHTAADAARLEDMLVRRAFALAAGLLRQAATTDAEAYDPGVVRRHMAAAVELASSIHQKGE

Solvent-accessible surface area (backbone atoms only — not comparable to full-atom values): 17242 Å² total; per-residue (Å²): 125,70,61,92,81,54,56,69,36,85,45,59,33,72,33,45,42,68,57,54,51,47,51,58,68,51,89,41,93,97,33,80,48,57,38,45,37,46,46,52,51,51,52,50,49,48,33,58,64,67,41,65,27,50,54,71,57,22,34,53,51,28,45,58,69,45,36,55,31,53,52,27,45,52,51,31,22,70,74,66,74,52,68,36,59,54,46,49,52,51,54,51,47,47,28,52,50,44,9,49,47,45,31,43,49,22,80,38,66,69,40,40,34,50,42,38,45,55,50,50,43,50,52,32,52,48,49,32,54,50,51,58,35,51,71,45,88,61,26,53,32,78,47,40,57,48,54,65,73,43,38,56,65,33,29,53,52,26,34,53,50,53,58,70,72,103,126,70,62,95,82,52,56,70,35,86,45,60,32,72,34,45,42,68,56,52,52,49,53,56,65,52,87,41,93,98,33,81,49,57,39,45,38,48,45,53,52,51,51,49,49,49,34,59,63,67,41,66,28,52,55,72,58,22,35,53,51,28,45,57,72,46,35,57,33,52,52,27,44,53,50,31,21,70,75,67,74,51,64,36,61,54,48,50,52,50,53,50,47,46,28,52,49,44,8,49,48,43,32,43,48,22,79,39,65,69,39,42,34,49,43,37,46,55,51,50,43,51,52,32,51,48,49,31,54,49,50,59,36,49,70,45,87,62,26,52,32,78,49,39,56,48,53,65,72,46,36,56,65,33,28,52,52,26,35,52,49,53,59,70,73,102

pLDDT: mean 89.06, std 9.84, range [40.81, 98.69]

Foldseek 3Di:
DPDPPDDDDDDDDDDDPVVLVVLCPDDDPPDRHSVRSVVVVVVLVVCQVVLVDALVRLLVVLCVVCVVVVVVQVVVCVVPVAFAPLVVLVSNLSSNLRSLCRNQVDPDPVSVVVSVVVNVVSVVVSVVVLVVLVVDQARSHPHRCVSVVPCVVVVVVVVVVVVVVD/DPDPPDDDDDDDDDDDPVVLVVLCPDDDPPDRHSVRSVVVVVVLVVCQVVLVDALVRLLVVLCVVCVVVVVVQVVVCVVPVAFAPLVVLVSNLSSNLRSLCSNQVDPDPVSVVVSVVVNVVSVVVSVVVLVVLVVDQARSHPHRCVSVVPCVVVVVVVVVVVVVVD